Protein AF-A0A930W1V9-F1 (afdb_monomer)

Solvent-accessible surface area (backbone atoms only — not comparable to full-atom values): 18576 Å² total; per-residue (Å²): 130,68,70,66,58,57,52,51,55,51,51,53,52,48,51,51,54,53,53,53,58,62,57,54,72,68,92,64,71,44,46,53,48,76,44,98,88,47,30,27,37,44,30,69,57,67,90,90,83,71,82,60,23,50,62,57,57,43,68,69,39,39,76,60,52,59,70,8,39,30,42,39,32,57,20,67,63,42,23,35,36,44,99,50,98,82,45,35,67,42,70,57,62,54,58,36,35,34,40,38,31,73,18,73,42,98,84,84,43,70,24,22,33,40,31,47,40,62,99,73,71,67,82,71,32,31,45,33,40,39,58,61,20,52,34,40,39,29,29,35,30,32,61,26,38,36,36,33,32,56,67,16,39,42,37,35,37,43,28,35,28,52,50,22,39,46,32,37,13,40,37,36,42,26,60,22,40,34,26,70,44,48,55,45,62,45,82,86,20,46,72,47,43,30,51,26,32,42,27,36,88,83,65,80,47,51,37,73,40,66,54,35,71,48,81,69,41,37,24,79,36,83,41,79,48,76,51,73,46,65,59,77,83,66,104,61,65,70,75,44,66,49,71,44,71,62,60,60,53,47,45,72,48,78,64,46,68,38,78,88,81,35,30,36,38,28,36,42,34,41,39,30,76,63,61,44,75,60,38,61,26,40,37,38,41,34,36,83,94,72,46,69,48,45,44,58,27,34,35,34,24,39,74,48,84,79,81,73,77,78,80,85,71,86,83,75,91,68,76,91,57,93,85,72,71,67,89,81,66,77,78,84,78,86,86,73,83,89,127

Sequence (339 aa):
MHKKCVQRGLHARLAVAVAVVFCCLFFSPFATKALADGSFEISDWLSGYGSSSLQSIYKNNKPAMDAASTWKFTTSRVTVGGSSSTTTDFVFPTTVTNVTSTYSSSYLGNGTRVQPYSSYVAKGTRVVFPAGFNGTVSNMIFEGEVSVEAGANVTFDNVTFYKGLDNKGTSTVKNSTVVQQDLTTTDDGVLNIENTRFQNSDNSAGITLPSNKISPAKVGAAYNESVTIPWAAASKGYDTFTMANLPDGLTLSPMENDVAARKSTATISGTPTTAQKNRVVRATIKNGTSYDFTIPMMMDVEKGTVAVPTATNYDYDGQEHNGYDISAHLNVAINGTIA

Secondary structure (DSSP, 8-state):
--HHHHHHHHHHHHHHHHHHHHHTTSS-SEEEEE-TTS-EEEEESSSSS---BHHHHHHHHHHHHHH-SEEEE-SSEEEES-SSTT---EEPPTT--EEEE----TTT-SSEEEEESSSS--TT-EEEE-TT-EEEEESEEE-SEEEE-TT-EEEEES-EESS-EEESSEEEEES-EEESS-EEE-TT-EEEEEEEEEE-TTSSSEEEEEE-BPPPEETTS-EEEEEEEE--S-SS--SEEEEESPPTTEEEPPPEEETTTTEEEEEEEE---S-EEEEEEEEEEEETTTEEEEEEEEEEEEPP-----------------TT--GGG-----------

Structure (mmCIF, N/CA/C/O backbone):
data_AF-A0A930W1V9-F1
#
_entry.id   AF-A0A930W1V9-F1
#
loop_
_atom_site.group_PDB
_atom_site.id
_atom_site.type_symbol
_atom_site.label_atom_id
_atom_site.label_alt_id
_atom_site.label_comp_id
_atom_site.label_asym_id
_atom_site.label_entity_id
_atom_site.label_seq_id
_atom_site.pdbx_PDB_ins_code
_atom_site.Cartn_x
_atom_site.Cartn_y
_atom_site.Cartn_z
_atom_site.occupancy
_atom_site.B_iso_or_equiv
_atom_site.auth_seq_id
_atom_site.auth_comp_id
_atom_site.auth_asym_id
_atom_site.auth_atom_id
_atom_site.pdbx_PDB_model_num
ATOM 1 N N . MET A 1 1 ? 36.848 -31.495 -23.655 1.00 44.53 1 MET A N 1
ATOM 2 C CA . MET A 1 1 ? 35.455 -31.004 -23.819 1.00 44.53 1 MET A CA 1
ATOM 3 C C . MET A 1 1 ? 35.138 -29.667 -23.119 1.00 44.53 1 MET A C 1
ATOM 5 O O . MET A 1 1 ? 34.036 -29.175 -23.301 1.00 44.53 1 MET A O 1
ATOM 9 N N . HIS A 1 2 ? 36.065 -29.003 -22.409 1.00 43.06 2 HIS A N 1
ATOM 10 C CA . HIS A 1 2 ? 35.763 -27.758 -21.667 1.00 43.06 2 HIS A CA 1
ATOM 11 C C . HIS A 1 2 ? 35.790 -26.444 -22.482 1.00 43.06 2 HIS A C 1
ATOM 13 O O . HIS A 1 2 ? 35.031 -25.528 -22.184 1.00 43.06 2 HIS A O 1
ATOM 19 N N . LYS A 1 3 ? 36.591 -26.338 -23.555 1.00 37.16 3 LYS A N 1
ATOM 20 C CA . LYS A 1 3 ? 36.724 -25.076 -24.321 1.00 37.16 3 LYS A CA 1
ATOM 21 C C . LYS A 1 3 ? 35.469 -24.683 -25.125 1.00 37.16 3 LYS A C 1
ATOM 23 O O . LYS A 1 3 ? 35.177 -23.500 -25.252 1.00 37.16 3 LYS A O 1
ATOM 28 N N . LYS A 1 4 ? 34.676 -25.653 -25.605 1.00 37.44 4 LYS A N 1
ATOM 29 C CA . LYS A 1 4 ? 33.449 -25.389 -26.391 1.00 37.44 4 LYS A CA 1
ATOM 30 C C . LYS A 1 4 ? 32.283 -24.836 -25.555 1.00 37.44 4 LYS A C 1
ATOM 32 O O . LYS A 1 4 ? 31.446 -24.124 -26.103 1.00 37.44 4 LYS A O 1
ATOM 37 N N . CYS A 1 5 ? 32.224 -25.141 -24.255 1.00 41.16 5 CYS A N 1
ATOM 38 C CA . CYS A 1 5 ? 31.137 -24.682 -23.380 1.00 41.16 5 CYS A CA 1
ATOM 39 C C . CYS A 1 5 ? 31.315 -23.201 -22.992 1.00 41.16 5 CYS A C 1
ATOM 41 O O . CYS A 1 5 ? 30.380 -22.411 -23.091 1.00 41.16 5 CYS A O 1
ATOM 43 N N . VAL A 1 6 ? 32.553 -22.799 -22.680 1.00 42.66 6 VAL A N 1
ATOM 44 C CA . VAL A 1 6 ? 32.907 -21.409 -22.333 1.00 42.66 6 VAL A CA 1
ATOM 45 C C . VAL A 1 6 ? 32.720 -20.465 -23.526 1.00 42.66 6 VAL A C 1
ATOM 47 O O . VAL A 1 6 ? 32.185 -19.368 -23.383 1.00 42.66 6 VAL A O 1
ATOM 50 N N . GLN A 1 7 ? 33.085 -20.916 -24.728 1.00 35.62 7 GLN A N 1
ATOM 51 C CA . GLN A 1 7 ? 32.975 -20.111 -25.944 1.00 35.62 7 GLN A CA 1
ATOM 52 C C . GLN A 1 7 ? 31.509 -19.866 -26.351 1.00 35.62 7 GLN A C 1
ATOM 54 O O . GLN A 1 7 ? 31.165 -18.766 -26.774 1.00 35.62 7 GLN A O 1
ATOM 59 N N . ARG A 1 8 ? 30.609 -20.841 -26.138 1.00 39.97 8 ARG A N 1
ATOM 60 C CA . ARG A 1 8 ? 29.158 -20.662 -26.350 1.00 39.97 8 ARG A CA 1
ATOM 61 C C . ARG A 1 8 ? 28.534 -19.662 -25.373 1.00 39.97 8 ARG A C 1
ATOM 63 O O . ARG A 1 8 ? 27.711 -18.860 -25.799 1.00 39.97 8 ARG A O 1
ATOM 70 N N . GLY A 1 9 ? 28.949 -19.668 -24.104 1.00 42.59 9 GLY A N 1
ATOM 71 C CA . GLY A 1 9 ? 28.484 -18.690 -23.113 1.00 42.59 9 GLY A CA 1
ATOM 72 C C . GLY A 1 9 ? 28.920 -17.258 -23.437 1.00 42.59 9 GLY A C 1
ATOM 73 O O . GLY A 1 9 ? 28.134 -16.324 -23.291 1.00 42.59 9 GLY A O 1
ATOM 74 N N . LEU A 1 10 ? 30.144 -17.087 -23.947 1.00 39.75 10 LEU A N 1
ATOM 75 C CA . LEU A 1 10 ? 30.663 -15.783 -24.365 1.00 39.75 10 LEU A CA 1
ATOM 76 C C . LEU A 1 10 ? 29.964 -15.267 -25.632 1.00 39.75 10 LEU A C 1
ATOM 78 O O . LEU A 1 10 ? 29.583 -14.102 -25.680 1.00 39.75 10 LEU A O 1
ATOM 82 N N . HIS A 1 11 ? 29.720 -16.132 -26.622 1.00 40.12 11 HIS A N 1
ATOM 83 C CA . HIS A 1 11 ? 28.972 -15.760 -27.827 1.00 40.12 11 HIS A CA 1
ATOM 84 C C . HIS A 1 11 ? 27.500 -15.450 -27.540 1.00 40.12 11 HIS A C 1
ATOM 86 O O . HIS A 1 11 ? 26.964 -14.520 -28.132 1.00 40.12 11 HIS A O 1
ATOM 92 N N . ALA A 1 12 ? 26.861 -16.162 -26.606 1.00 43.50 12 ALA A N 1
ATOM 93 C CA . ALA A 1 12 ? 25.500 -15.849 -26.175 1.00 43.50 12 ALA A CA 1
ATOM 94 C C . ALA A 1 12 ? 25.430 -14.481 -25.475 1.00 43.50 12 ALA A C 1
ATOM 96 O O . ALA A 1 12 ? 24.567 -13.672 -25.798 1.00 43.50 12 ALA A O 1
ATOM 97 N N . ARG A 1 13 ? 26.380 -14.177 -24.580 1.00 40.47 13 ARG A N 1
ATOM 98 C CA . ARG A 1 13 ? 26.464 -12.867 -23.907 1.00 40.47 13 ARG A CA 1
ATOM 99 C C . ARG A 1 13 ? 26.783 -11.723 -24.873 1.00 40.47 13 ARG A C 1
ATOM 101 O O . ARG A 1 13 ? 26.210 -10.648 -24.741 1.00 40.47 13 ARG A O 1
ATOM 108 N N . LEU A 1 14 ? 27.645 -11.959 -25.863 1.00 39.06 14 LEU A N 1
ATOM 109 C CA . LEU A 1 14 ? 27.980 -10.970 -26.889 1.00 39.06 14 LEU A CA 1
ATOM 110 C C . LEU A 1 14 ? 26.812 -10.737 -27.860 1.00 39.06 14 LEU A C 1
ATOM 112 O O . LEU A 1 14 ? 26.543 -9.599 -28.222 1.00 39.06 14 LEU A O 1
ATOM 116 N N . ALA A 1 15 ? 26.079 -11.788 -28.237 1.00 42.62 15 ALA A N 1
ATOM 117 C CA . ALA A 1 15 ? 24.883 -11.669 -29.069 1.00 42.62 15 ALA A CA 1
ATOM 118 C C . ALA A 1 15 ? 23.762 -10.901 -28.351 1.00 42.62 15 ALA A C 1
ATOM 120 O O . ALA A 1 15 ? 23.116 -10.059 -28.968 1.00 42.62 15 ALA A O 1
ATOM 121 N N . VAL A 1 16 ? 23.584 -11.126 -27.042 1.00 46.88 16 VAL A N 1
ATOM 122 C CA . VAL A 1 16 ? 22.672 -10.330 -26.204 1.00 46.88 16 VAL A CA 1
ATOM 123 C C . VAL A 1 16 ? 23.129 -8.870 -26.150 1.00 46.88 16 VAL A C 1
ATOM 125 O O . VAL A 1 16 ? 22.325 -7.982 -26.406 1.00 46.88 16 VAL A O 1
ATOM 128 N N . ALA A 1 17 ? 24.416 -8.603 -25.914 1.00 42.38 17 ALA A N 1
ATOM 129 C CA . ALA A 1 17 ? 24.942 -7.237 -25.872 1.00 42.38 17 ALA A CA 1
ATOM 130 C C . ALA A 1 17 ? 24.780 -6.488 -27.211 1.00 42.38 17 ALA A C 1
ATOM 132 O O . ALA A 1 17 ? 24.405 -5.319 -27.220 1.00 42.38 17 ALA A O 1
ATOM 133 N N . VAL A 1 18 ? 25.003 -7.155 -28.347 1.00 40.62 18 VAL A N 1
ATOM 134 C CA . VAL A 1 18 ? 24.875 -6.547 -29.684 1.00 40.62 18 VAL A CA 1
ATOM 135 C C . VAL A 1 18 ? 23.409 -6.344 -30.085 1.00 40.62 18 VAL A C 1
ATOM 137 O O . VAL A 1 18 ? 23.080 -5.309 -30.663 1.00 40.62 18 VAL A O 1
ATOM 140 N N . ALA A 1 19 ? 22.510 -7.271 -29.736 1.00 41.47 19 ALA A N 1
ATOM 141 C CA . ALA A 1 19 ? 21.073 -7.109 -29.969 1.00 41.47 19 ALA A CA 1
ATOM 142 C C . ALA A 1 19 ? 20.474 -5.969 -29.124 1.00 41.47 19 ALA A C 1
ATOM 144 O O . ALA A 1 19 ? 19.642 -5.210 -29.617 1.00 41.47 19 ALA A O 1
ATOM 145 N N . VAL A 1 20 ? 20.947 -5.800 -27.882 1.00 46.03 20 VAL A N 1
ATOM 146 C CA . VAL A 1 20 ? 20.559 -4.685 -27.004 1.00 46.03 20 VAL A CA 1
ATOM 147 C C . VAL A 1 20 ? 20.998 -3.343 -27.594 1.00 46.03 20 VAL A C 1
ATOM 149 O O . VAL A 1 20 ? 20.194 -2.422 -27.649 1.00 46.03 20 VAL A O 1
ATOM 152 N N . VAL A 1 21 ? 22.228 -3.232 -28.109 1.00 40.94 21 VAL A N 1
ATOM 153 C CA . VAL A 1 21 ? 22.732 -1.973 -28.695 1.00 40.94 21 VAL A CA 1
ATOM 154 C C . VAL A 1 21 ? 21.956 -1.564 -29.955 1.00 40.94 21 VAL A C 1
ATOM 156 O O . VAL A 1 21 ? 21.679 -0.380 -30.138 1.00 40.94 21 VAL A O 1
ATOM 159 N N . PHE A 1 22 ? 21.563 -2.514 -30.809 1.00 36.81 22 PHE A N 1
ATOM 160 C CA . PHE A 1 22 ? 20.843 -2.200 -32.051 1.00 36.81 22 PHE A CA 1
ATOM 161 C C . PHE A 1 22 ? 19.363 -1.833 -31.840 1.00 36.81 22 PHE A C 1
ATOM 163 O O . PHE A 1 22 ? 18.835 -1.017 -32.594 1.00 36.81 22 PHE A O 1
ATOM 170 N N . CYS A 1 23 ? 18.698 -2.367 -30.808 1.00 42.34 23 CYS A N 1
ATOM 171 C CA . CYS A 1 23 ? 17.313 -1.999 -30.481 1.00 42.34 23 CYS A CA 1
ATOM 172 C C . CYS A 1 23 ? 17.178 -0.585 -29.886 1.00 42.34 23 CYS A C 1
ATOM 174 O O . CYS A 1 23 ? 16.117 0.021 -30.008 1.00 42.34 23 CYS A O 1
ATOM 176 N N . CYS A 1 24 ? 18.238 -0.028 -29.292 1.00 43.59 24 CYS A N 1
ATOM 177 C CA . CYS A 1 24 ? 18.194 1.290 -28.651 1.00 43.59 24 CYS A CA 1
ATOM 178 C C . CYS A 1 24 ? 18.341 2.484 -29.618 1.00 43.59 24 CYS A C 1
ATOM 180 O O . CYS A 1 24 ? 18.194 3.623 -29.185 1.00 43.59 24 CYS A O 1
ATOM 182 N N . LEU A 1 25 ? 18.637 2.261 -30.908 1.00 41.47 25 LEU A N 1
ATOM 183 C CA . LEU A 1 25 ? 19.035 3.333 -31.839 1.00 41.47 25 LEU A CA 1
ATOM 184 C C . LEU A 1 25 ? 17.927 3.871 -32.761 1.00 41.47 25 LEU A C 1
ATOM 186 O O . LEU A 1 25 ? 18.168 4.852 -33.462 1.00 41.47 25 LEU A O 1
ATOM 190 N N . PHE A 1 26 ? 16.719 3.297 -32.771 1.00 38.75 26 PHE A N 1
ATOM 191 C CA . PHE A 1 26 ? 15.681 3.710 -33.723 1.00 38.75 26 PHE A CA 1
ATOM 192 C C . PHE A 1 26 ? 14.322 3.998 -33.055 1.00 38.75 26 PHE A C 1
ATOM 194 O O . PHE A 1 26 ? 13.604 3.097 -32.637 1.00 38.75 26 PHE A O 1
ATOM 201 N N . PHE A 1 27 ? 13.970 5.291 -33.030 1.00 39.44 27 PHE A N 1
ATOM 202 C CA . PHE A 1 27 ? 12.626 5.865 -32.833 1.00 39.44 27 PHE A CA 1
ATOM 203 C C . PHE A 1 27 ? 11.928 5.662 -31.475 1.00 39.44 27 PHE A C 1
ATOM 205 O O . PHE A 1 27 ? 10.775 5.235 -31.412 1.00 39.44 27 PHE A O 1
ATOM 212 N N . SER A 1 28 ? 12.549 6.103 -30.379 1.00 41.56 28 SER A N 1
ATOM 213 C CA . SER A 1 28 ? 11.785 6.482 -29.181 1.00 41.56 28 SER A CA 1
ATOM 214 C C . SER A 1 28 ? 12.405 7.709 -28.501 1.00 41.56 28 SER A C 1
ATOM 216 O O . SER A 1 28 ? 13.625 7.844 -28.532 1.00 41.56 28 SER A O 1
ATOM 218 N N . PRO A 1 29 ? 11.619 8.613 -27.885 1.00 47.88 29 PRO A N 1
ATOM 219 C CA . PRO A 1 29 ? 12.132 9.756 -27.125 1.00 47.88 29 PRO A CA 1
ATOM 220 C C . PRO A 1 29 ? 12.723 9.342 -25.761 1.00 47.88 29 PRO A C 1
ATOM 222 O O . PRO A 1 29 ? 12.745 10.141 -24.831 1.00 47.88 29 PRO A O 1
ATOM 225 N N . PHE A 1 30 ? 13.205 8.104 -25.626 1.00 50.75 30 PHE A N 1
ATOM 226 C CA . PHE A 1 30 ? 13.887 7.593 -24.442 1.00 50.75 30 PHE A CA 1
ATOM 227 C C . PHE A 1 30 ? 15.234 7.003 -24.848 1.00 50.75 30 PHE A C 1
ATOM 229 O O . PHE A 1 30 ? 15.324 6.249 -25.818 1.00 50.75 30 PHE A O 1
ATOM 236 N N . ALA A 1 31 ? 16.270 7.315 -24.068 1.00 60.62 31 ALA A N 1
ATOM 237 C CA . ALA A 1 31 ? 17.460 6.482 -24.039 1.00 60.62 31 ALA A CA 1
ATOM 238 C C . ALA A 1 31 ? 17.152 5.324 -23.094 1.00 60.62 31 ALA A C 1
ATOM 240 O O . ALA A 1 31 ? 16.925 5.503 -21.898 1.00 60.62 31 ALA A O 1
ATOM 241 N N . THR A 1 32 ? 17.130 4.121 -23.641 1.00 62.38 32 THR A N 1
ATOM 242 C CA . THR A 1 32 ? 17.136 2.910 -22.836 1.00 62.38 32 THR A CA 1
ATOM 243 C C . THR A 1 32 ? 18.492 2.256 -22.959 1.00 62.38 32 THR A C 1
ATOM 245 O O . THR A 1 32 ? 19.051 2.207 -24.053 1.00 62.38 32 THR A O 1
ATOM 248 N N . LYS A 1 33 ? 19.035 1.742 -21.861 1.00 75.88 33 LYS A N 1
ATOM 249 C CA . LYS A 1 33 ? 20.275 0.962 -21.907 1.00 75.88 33 LYS A CA 1
ATOM 250 C C . LYS A 1 33 ? 20.248 -0.122 -20.846 1.00 75.88 33 LYS A C 1
ATOM 252 O O . LYS A 1 33 ? 19.864 0.125 -19.704 1.00 75.88 33 LYS A O 1
ATOM 257 N N . ALA A 1 34 ? 20.686 -1.318 -21.223 1.00 72.75 34 ALA A N 1
ATOM 258 C CA . ALA A 1 34 ? 21.055 -2.322 -20.239 1.00 72.75 34 ALA A CA 1
ATOM 259 C C . ALA A 1 34 ? 22.377 -1.895 -19.591 1.00 72.75 34 ALA A C 1
ATOM 261 O O . ALA A 1 34 ? 23.342 -1.558 -20.282 1.00 72.75 34 ALA A O 1
ATOM 262 N N . LEU A 1 35 ? 22.407 -1.879 -18.267 1.00 71.69 35 LEU A N 1
ATOM 263 C CA . LEU A 1 35 ? 23.586 -1.565 -17.482 1.00 71.69 35 LEU A CA 1
ATOM 264 C C . LEU A 1 35 ? 24.423 -2.829 -17.257 1.00 71.69 35 LEU A C 1
ATOM 266 O O . LEU A 1 35 ? 23.935 -3.958 -17.319 1.00 71.69 35 LEU A O 1
ATOM 270 N N . ALA A 1 36 ? 25.716 -2.636 -16.996 1.00 67.31 36 ALA A N 1
ATOM 271 C CA . ALA A 1 36 ? 26.654 -3.738 -16.769 1.00 67.31 36 ALA A CA 1
ATOM 272 C C . ALA A 1 36 ? 26.317 -4.570 -15.516 1.00 67.31 36 ALA A C 1
ATOM 274 O O . ALA A 1 36 ? 26.750 -5.715 -15.407 1.00 67.31 36 ALA A O 1
ATOM 275 N N . ASP A 1 37 ? 25.532 -4.004 -14.595 1.00 73.44 37 ASP A N 1
ATOM 276 C CA . ASP A 1 37 ? 25.002 -4.677 -13.407 1.00 73.44 37 ASP A CA 1
ATOM 277 C C . ASP A 1 37 ? 23.745 -5.524 -13.692 1.00 73.44 37 ASP A C 1
ATOM 279 O O . ASP A 1 37 ? 23.194 -6.134 -12.778 1.00 73.44 37 ASP A O 1
ATOM 283 N N . GLY A 1 38 ? 23.299 -5.592 -14.952 1.00 75.25 38 GLY A N 1
ATOM 284 C CA . GLY A 1 38 ? 22.118 -6.345 -15.369 1.00 75.25 38 GLY A CA 1
ATOM 285 C C . GLY A 1 38 ? 20.793 -5.610 -15.159 1.00 75.25 38 GLY A C 1
ATOM 286 O O . GLY A 1 38 ? 19.740 -6.196 -15.409 1.00 75.25 38 GLY A O 1
ATOM 287 N N . SER A 1 39 ? 20.814 -4.347 -14.723 1.00 86.06 39 SER A N 1
ATOM 288 C CA . SER A 1 39 ? 19.615 -3.511 -14.666 1.00 86.06 39 SER A CA 1
ATOM 289 C C . SER A 1 39 ? 19.281 -2.889 -16.026 1.00 86.06 39 SER A C 1
ATOM 291 O O . SER A 1 39 ? 20.126 -2.773 -16.915 1.00 86.06 39 SER A O 1
ATOM 293 N N . PHE A 1 40 ? 18.024 -2.492 -16.202 1.00 88.75 40 PHE A N 1
ATOM 294 C CA . PHE A 1 40 ? 17.558 -1.771 -17.379 1.00 88.75 40 PHE A CA 1
ATOM 295 C C . PHE A 1 40 ? 17.239 -0.326 -16.997 1.00 88.75 40 PHE A C 1
ATOM 297 O O . PHE A 1 40 ? 16.354 -0.076 -16.176 1.00 88.75 40 PHE A O 1
ATOM 304 N N . GLU A 1 41 ? 17.967 0.627 -17.575 1.00 91.31 41 GLU A N 1
ATOM 305 C CA . GLU A 1 41 ? 17.753 2.051 -17.333 1.00 91.31 41 GLU A CA 1
ATOM 306 C C . GLU A 1 41 ? 16.765 2.636 -18.347 1.00 91.31 41 GLU A C 1
ATOM 308 O O . GLU A 1 41 ? 16.898 2.424 -19.555 1.00 91.31 41 GLU A O 1
ATOM 313 N N . ILE A 1 42 ? 15.799 3.403 -17.841 1.00 88.69 42 ILE A N 1
ATOM 314 C CA . ILE A 1 42 ? 14.833 4.189 -18.608 1.00 88.69 42 ILE A CA 1
ATOM 315 C C . ILE A 1 42 ? 15.123 5.667 -18.327 1.00 88.69 42 ILE A C 1
ATOM 317 O O . ILE A 1 42 ? 14.803 6.172 -17.243 1.00 88.69 42 ILE A O 1
ATOM 321 N N . SER A 1 43 ? 15.725 6.358 -19.298 1.00 84.81 43 SER A N 1
ATOM 322 C CA . SER A 1 43 ? 16.091 7.772 -19.194 1.00 84.81 43 SER A CA 1
ATOM 323 C C . SER A 1 43 ? 15.411 8.617 -20.272 1.00 84.81 43 SER A C 1
ATOM 325 O O . SER A 1 43 ? 15.137 8.145 -21.376 1.00 84.81 43 SER A O 1
ATOM 327 N N . ASP A 1 44 ? 15.162 9.887 -19.965 1.00 68.25 44 ASP A N 1
ATOM 328 C CA . ASP A 1 44 ? 14.619 10.857 -20.925 1.00 68.25 44 ASP A CA 1
ATOM 329 C C . ASP A 1 44 ? 15.622 11.079 -22.077 1.00 68.25 44 ASP A C 1
ATOM 331 O O . ASP A 1 44 ? 16.826 11.165 -21.816 1.00 68.25 44 ASP A O 1
ATOM 335 N N . TRP A 1 45 ? 15.175 11.126 -23.341 1.00 50.25 45 TRP A N 1
ATOM 336 C CA . TRP A 1 45 ? 16.081 11.423 -24.465 1.00 50.25 45 TRP A CA 1
ATOM 337 C C . TRP A 1 45 ? 16.210 12.916 -24.743 1.00 50.25 45 TRP A C 1
ATOM 339 O O . TRP A 1 45 ? 17.267 13.313 -25.206 1.00 50.25 45 TRP A O 1
ATOM 349 N N . LEU A 1 46 ? 15.210 13.759 -24.479 1.00 44.06 46 LEU A N 1
ATOM 350 C CA . LEU A 1 46 ? 15.315 15.211 -24.681 1.00 44.06 46 LEU A CA 1
ATOM 351 C C . LEU A 1 46 ? 14.058 15.897 -24.140 1.00 44.06 46 LEU A C 1
ATOM 353 O O . LEU A 1 46 ? 12.959 15.716 -24.659 1.00 44.06 46 LEU A O 1
ATOM 357 N N . SER A 1 47 ? 14.274 16.719 -23.116 1.00 40.06 47 SER A N 1
ATOM 358 C CA . SER A 1 47 ? 13.437 17.821 -22.639 1.00 40.06 47 SER A CA 1
ATOM 359 C C . SER A 1 47 ? 12.092 18.038 -23.357 1.00 40.06 47 SER A C 1
ATOM 361 O O . SER A 1 47 ? 12.013 18.679 -24.406 1.00 40.06 47 SER A O 1
ATOM 363 N N . GLY A 1 48 ? 11.006 17.659 -22.687 1.00 43.28 48 GLY A N 1
ATOM 364 C CA . GLY A 1 48 ? 9.921 18.618 -22.463 1.00 43.28 48 GLY A CA 1
ATOM 365 C C . GLY A 1 48 ? 8.563 18.355 -23.106 1.00 43.28 48 GLY A C 1
ATOM 366 O O . GLY A 1 48 ? 7.595 18.889 -22.577 1.00 43.28 48 GLY A O 1
ATOM 367 N N . TYR A 1 49 ? 8.423 17.558 -24.174 1.00 41.16 49 TYR A N 1
ATOM 368 C CA . TYR A 1 49 ? 7.125 17.518 -24.890 1.00 41.16 49 TYR A CA 1
ATOM 369 C C . TYR A 1 49 ? 6.659 16.165 -25.458 1.00 41.16 49 TYR A C 1
ATOM 371 O O . TYR A 1 49 ? 5.593 16.106 -26.067 1.00 41.16 49 TYR A O 1
ATOM 379 N N . GLY A 1 50 ? 7.369 15.056 -25.219 1.00 49.69 50 GLY A N 1
ATOM 380 C CA . GLY A 1 50 ? 6.959 13.730 -25.706 1.00 49.69 50 GLY A CA 1
ATOM 381 C C . GLY A 1 50 ? 6.846 12.689 -24.598 1.00 49.69 50 GLY A C 1
ATOM 382 O O . GLY A 1 50 ? 7.832 12.044 -24.263 1.00 49.69 50 GLY A O 1
ATOM 383 N N . SER A 1 51 ? 5.654 12.454 -24.047 1.00 55.84 51 SER A N 1
ATOM 384 C CA . SER A 1 51 ? 5.452 11.307 -23.155 1.00 55.84 51 SER A CA 1
ATOM 385 C C . SER A 1 51 ? 5.319 10.017 -23.974 1.00 55.84 51 SER A C 1
ATOM 387 O O . SER A 1 51 ? 4.285 9.817 -24.616 1.00 55.84 51 SER A O 1
ATOM 389 N N . SER A 1 52 ? 6.324 9.136 -23.956 1.00 63.09 52 SER A N 1
ATOM 390 C CA . SER A 1 52 ? 6.111 7.749 -24.405 1.00 63.09 52 SER A CA 1
ATOM 391 C C . SER A 1 52 ? 5.542 6.918 -23.280 1.00 63.09 52 SER A C 1
ATOM 393 O O . SER A 1 52 ? 5.969 7.025 -22.128 1.00 63.09 52 SER A O 1
ATOM 395 N N . SER A 1 53 ? 4.590 6.071 -23.647 1.00 79.75 53 SER A N 1
ATOM 396 C CA . SER A 1 53 ? 4.003 5.136 -22.713 1.00 79.75 53 SER A CA 1
ATOM 397 C C . SER A 1 53 ? 5.001 4.044 -22.342 1.00 79.75 53 SER A C 1
ATOM 399 O O . SER A 1 53 ? 5.759 3.556 -23.187 1.00 79.75 53 SER A O 1
ATOM 401 N N . LEU A 1 54 ? 4.969 3.618 -21.083 1.00 85.81 54 LEU A N 1
ATOM 402 C CA . LEU A 1 54 ? 5.733 2.491 -20.569 1.00 85.81 54 LEU A CA 1
ATOM 403 C C . LEU A 1 54 ? 5.428 1.220 -21.370 1.00 85.81 54 LEU A C 1
ATOM 405 O O . LEU A 1 54 ? 6.330 0.429 -21.620 1.00 85.81 54 LEU A O 1
ATOM 409 N N . GLN A 1 55 ? 4.196 1.075 -21.873 1.00 85.06 55 GLN A N 1
ATOM 410 C CA . GLN A 1 55 ? 3.820 0.031 -22.827 1.00 85.06 55 GLN A CA 1
ATOM 411 C C . GLN A 1 55 ? 4.692 0.049 -24.090 1.00 85.06 55 GLN A C 1
ATOM 413 O O . GLN A 1 55 ? 5.160 -1.002 -24.521 1.00 85.06 55 GLN A O 1
ATOM 418 N N . SER A 1 56 ? 4.908 1.221 -24.693 1.00 80.88 56 SER A N 1
ATOM 419 C CA . SER A 1 56 ? 5.724 1.360 -25.905 1.00 80.88 56 SER A CA 1
ATOM 420 C C . SER A 1 56 ? 7.197 1.063 -25.620 1.00 80.88 56 SER A C 1
ATOM 422 O O . SER A 1 56 ? 7.819 0.271 -26.330 1.00 80.88 56 SER A O 1
ATOM 424 N N . ILE A 1 57 ? 7.730 1.624 -24.527 1.00 84.62 57 ILE A N 1
ATOM 425 C CA . ILE A 1 57 ? 9.109 1.381 -24.076 1.00 84.62 57 ILE A CA 1
ATOM 426 C C . ILE A 1 57 ? 9.331 -0.118 -23.856 1.00 84.62 57 ILE A C 1
ATOM 428 O O . ILE A 1 57 ? 10.286 -0.685 -24.389 1.00 84.62 57 ILE A O 1
ATOM 432 N N . TYR A 1 58 ? 8.411 -0.763 -23.135 1.00 87.12 58 TYR A N 1
ATOM 433 C CA . TYR A 1 58 ? 8.456 -2.191 -22.861 1.00 87.12 58 TYR A CA 1
ATOM 434 C C . TYR A 1 58 ? 8.339 -3.026 -24.131 1.00 87.12 58 TYR A C 1
ATOM 436 O O . TYR A 1 58 ? 9.162 -3.905 -24.347 1.00 87.12 58 TYR A O 1
ATOM 444 N N . LYS A 1 59 ? 7.387 -2.732 -25.022 1.00 85.00 59 LYS A N 1
ATOM 445 C CA . LYS A 1 59 ? 7.224 -3.461 -26.288 1.00 85.00 59 LYS A CA 1
ATOM 446 C C . LYS A 1 59 ? 8.495 -3.423 -27.143 1.00 85.00 59 LYS A C 1
ATOM 448 O O . LYS A 1 59 ? 8.883 -4.456 -27.683 1.00 85.00 59 LYS A O 1
ATOM 453 N N . ASN A 1 60 ? 9.143 -2.264 -27.244 1.00 83.69 60 ASN A N 1
ATOM 454 C CA . ASN A 1 60 ? 10.329 -2.082 -28.085 1.00 83.69 60 ASN A CA 1
ATOM 455 C C . ASN A 1 60 ? 11.599 -2.697 -27.477 1.00 83.69 60 ASN A C 1
ATOM 457 O O . ASN A 1 60 ? 12.517 -3.047 -28.212 1.00 83.69 60 ASN A O 1
ATOM 461 N N . ASN A 1 61 ? 11.640 -2.869 -26.153 1.00 83.56 61 ASN A N 1
ATOM 462 C CA . ASN A 1 61 ? 12.812 -3.364 -25.430 1.00 83.56 61 ASN A CA 1
ATOM 463 C C . ASN A 1 61 ? 12.554 -4.670 -24.665 1.00 83.56 61 ASN A C 1
ATOM 465 O O . ASN A 1 61 ? 13.357 -5.055 -23.813 1.00 83.56 61 ASN A O 1
ATOM 469 N N . LYS A 1 62 ? 11.452 -5.367 -24.966 1.00 87.44 62 LYS A N 1
ATOM 470 C CA . LYS A 1 62 ? 10.941 -6.498 -24.180 1.00 87.44 62 LYS A CA 1
ATOM 471 C C . LYS A 1 62 ? 12.010 -7.538 -23.826 1.00 87.44 62 LYS A C 1
ATOM 473 O O . LYS A 1 62 ? 12.114 -7.851 -22.646 1.00 87.44 62 LYS A O 1
ATOM 478 N N . PRO A 1 63 ? 12.858 -8.024 -24.757 1.00 87.50 63 PRO A N 1
ATOM 479 C CA . PRO A 1 63 ? 13.876 -9.017 -24.412 1.00 87.50 63 PRO A CA 1
ATOM 480 C C . PRO A 1 63 ? 14.883 -8.527 -23.362 1.00 87.50 63 PRO A C 1
ATOM 482 O O . PRO A 1 63 ? 15.268 -9.286 -22.479 1.00 87.50 63 PRO A O 1
ATOM 485 N N . ALA A 1 64 ? 15.302 -7.263 -23.446 1.00 86.50 64 ALA A N 1
ATOM 486 C CA . ALA A 1 64 ? 16.262 -6.675 -22.516 1.00 86.50 64 ALA A CA 1
ATOM 487 C C . ALA A 1 64 ? 15.617 -6.374 -21.157 1.00 86.50 64 ALA A C 1
ATOM 489 O O . ALA A 1 64 ? 16.212 -6.634 -20.116 1.00 86.50 64 ALA A O 1
ATOM 490 N N . MET A 1 65 ? 14.385 -5.864 -21.176 1.00 90.81 65 MET A N 1
ATOM 491 C CA . MET A 1 65 ? 13.622 -5.543 -19.971 1.00 90.81 65 MET A CA 1
ATOM 492 C C . MET A 1 65 ? 13.189 -6.795 -19.205 1.00 90.81 65 MET A C 1
ATOM 494 O O . MET A 1 65 ? 13.250 -6.791 -17.982 1.00 90.81 65 MET A O 1
ATOM 498 N N . ASP A 1 66 ? 12.815 -7.871 -19.900 1.00 89.44 66 ASP A N 1
ATOM 499 C CA . ASP A 1 66 ? 12.483 -9.159 -19.278 1.00 89.44 66 ASP A CA 1
ATOM 500 C C . ASP A 1 66 ? 13.713 -9.861 -18.694 1.00 89.44 66 ASP A C 1
ATOM 502 O O . ASP A 1 66 ? 13.590 -10.581 -17.703 1.00 89.44 66 ASP A O 1
ATOM 506 N N . ALA A 1 67 ? 14.887 -9.669 -19.306 1.00 88.69 67 ALA A N 1
ATOM 507 C CA . ALA A 1 67 ? 16.150 -10.227 -18.827 1.00 88.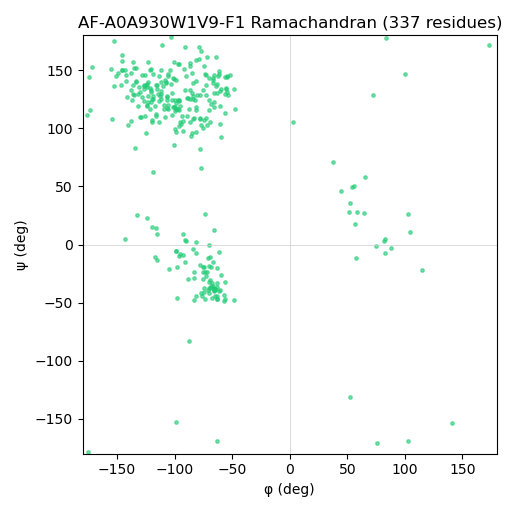69 67 ALA A CA 1
ATOM 508 C C . ALA A 1 67 ? 16.714 -9.481 -17.605 1.00 88.69 67 ALA A C 1
ATOM 510 O O . ALA A 1 67 ? 17.555 -10.031 -16.892 1.00 88.69 67 ALA A O 1
ATOM 511 N N . ALA A 1 68 ? 16.271 -8.245 -17.369 1.00 90.50 68 ALA A N 1
ATOM 512 C CA . ALA A 1 68 ? 16.689 -7.433 -16.240 1.00 90.50 68 ALA A CA 1
ATOM 513 C C . ALA A 1 68 ? 15.782 -7.670 -15.026 1.00 90.50 68 ALA A C 1
ATOM 515 O O . ALA A 1 68 ? 14.571 -7.472 -15.090 1.00 90.50 68 ALA A O 1
ATOM 516 N N . SER A 1 69 ? 16.376 -8.011 -13.882 1.00 93.00 69 SER A N 1
ATOM 517 C CA . SER A 1 69 ? 15.645 -8.103 -12.609 1.00 93.00 69 SER A CA 1
ATOM 518 C C . SER A 1 69 ? 15.367 -6.733 -11.983 1.00 93.00 69 SER A C 1
ATOM 520 O O . SER A 1 69 ? 14.503 -6.611 -11.117 1.00 93.00 69 SER A O 1
ATOM 522 N N . THR A 1 70 ? 16.094 -5.696 -12.412 1.00 95.88 70 THR A N 1
ATOM 523 C CA . THR A 1 70 ? 15.957 -4.327 -11.907 1.00 95.88 70 THR A CA 1
ATOM 524 C C . THR A 1 70 ? 15.651 -3.359 -13.035 1.00 95.88 70 THR A C 1
ATOM 526 O O . THR A 1 70 ? 16.406 -3.283 -14.004 1.00 95.88 70 THR A O 1
ATOM 529 N N . TRP A 1 71 ? 14.593 -2.568 -12.883 1.00 95.44 71 TRP A N 1
ATOM 530 C CA . TRP A 1 71 ? 14.310 -1.419 -13.740 1.00 95.44 71 TRP A CA 1
ATOM 531 C C . TRP A 1 71 ? 14.591 -0.127 -12.984 1.00 95.44 71 TRP A C 1
ATOM 533 O O . TRP A 1 71 ? 14.078 0.091 -11.883 1.00 95.44 71 TRP A O 1
ATOM 543 N N . LYS A 1 72 ? 15.406 0.735 -13.590 1.00 94.50 72 LYS A N 1
ATOM 544 C CA . LYS A 1 72 ? 15.836 2.003 -13.011 1.00 94.50 72 LYS A CA 1
ATOM 545 C C . LYS A 1 72 ? 15.340 3.166 -13.855 1.00 94.50 72 LYS A C 1
ATOM 547 O O . LYS A 1 72 ? 15.716 3.306 -15.014 1.00 94.50 72 LYS A O 1
ATOM 552 N N . PHE A 1 73 ? 14.539 4.031 -13.256 1.00 92.69 73 PHE A N 1
ATOM 553 C CA . PHE A 1 73 ? 14.044 5.242 -13.887 1.00 92.69 73 PHE A CA 1
ATOM 554 C C . PHE A 1 73 ? 14.921 6.433 -13.492 1.00 92.69 73 PHE A C 1
ATOM 556 O O . PHE A 1 73 ? 15.122 6.727 -12.313 1.00 92.69 73 PHE A O 1
ATOM 563 N N . THR A 1 74 ? 15.452 7.132 -14.490 1.00 90.00 74 THR A N 1
ATOM 564 C CA . THR A 1 74 ? 16.219 8.381 -14.316 1.00 90.00 74 THR A CA 1
ATOM 565 C C . THR A 1 74 ? 15.501 9.578 -14.943 1.00 90.00 74 THR A C 1
ATOM 567 O O . THR A 1 74 ? 16.049 10.673 -15.021 1.00 90.00 74 THR A O 1
ATOM 570 N N . THR A 1 75 ? 14.250 9.378 -15.363 1.00 86.38 75 THR A N 1
ATOM 571 C CA . THR A 1 75 ? 13.364 10.383 -15.959 1.00 86.38 75 THR A CA 1
ATOM 572 C C . THR A 1 75 ? 12.400 10.986 -14.934 1.00 86.38 75 THR A C 1
ATOM 574 O O . THR A 1 75 ? 12.029 10.343 -13.952 1.00 86.38 75 THR A O 1
ATOM 577 N N . SER A 1 76 ? 11.933 12.206 -15.194 1.00 87.06 76 SER A N 1
ATOM 578 C CA . SER A 1 76 ? 10.919 12.875 -14.371 1.00 87.06 76 SER A CA 1
ATOM 579 C C . SER A 1 76 ? 9.552 12.199 -14.442 1.00 87.06 76 SER A C 1
ATOM 581 O O . SER A 1 76 ? 8.802 12.195 -13.465 1.00 87.06 76 SER A O 1
ATOM 583 N N . ARG A 1 77 ? 9.214 11.630 -15.603 1.00 86.19 77 ARG A N 1
ATOM 584 C CA . ARG A 1 77 ? 7.874 11.134 -15.903 1.00 86.19 77 ARG A CA 1
ATOM 585 C C . ARG A 1 77 ? 7.920 9.971 -16.884 1.00 86.19 77 ARG A C 1
ATOM 587 O O . ARG A 1 77 ? 8.693 9.969 -17.838 1.00 86.19 77 ARG A O 1
ATOM 594 N N . VAL A 1 78 ? 7.008 9.029 -16.686 1.00 86.31 78 VAL A N 1
ATOM 595 C CA . VAL A 1 78 ? 6.632 8.006 -17.662 1.00 86.31 78 VAL A CA 1
ATOM 596 C C . VAL A 1 78 ? 5.109 7.934 -17.721 1.00 86.31 78 VAL A C 1
ATOM 598 O O . VAL A 1 78 ? 4.443 8.054 -16.689 1.00 86.31 78 VAL A O 1
ATOM 601 N N . THR A 1 79 ? 4.536 7.786 -18.917 1.00 84.75 79 THR A N 1
ATOM 602 C CA . THR A 1 79 ? 3.087 7.597 -19.035 1.00 84.75 79 THR A CA 1
ATOM 603 C C . THR A 1 79 ? 2.711 6.127 -19.043 1.00 84.75 79 THR A C 1
ATOM 605 O O . THR A 1 79 ? 3.474 5.281 -19.494 1.00 84.75 79 THR A O 1
ATOM 608 N N . VAL A 1 80 ? 1.521 5.807 -18.558 1.00 83.25 80 VAL A N 1
ATOM 609 C CA . VAL A 1 80 ? 0.914 4.483 -18.670 1.00 83.25 80 VAL A CA 1
ATOM 610 C C . VAL A 1 80 ? -0.396 4.647 -19.422 1.00 83.25 80 VAL A C 1
ATOM 612 O O . VAL A 1 80 ? -1.183 5.532 -19.105 1.00 83.25 80 VAL A O 1
ATOM 615 N N . GLY A 1 81 ? -0.620 3.817 -20.436 1.00 77.00 81 GLY A N 1
ATOM 616 C CA . GLY A 1 81 ? -1.795 3.890 -21.306 1.00 77.00 81 GLY A CA 1
ATOM 617 C C . GLY A 1 81 ? -1.475 4.518 -22.658 1.00 77.00 81 GLY A C 1
ATOM 618 O O . GLY A 1 81 ? -0.311 4.711 -23.013 1.00 77.00 81 GLY A O 1
ATOM 619 N N . GLY A 1 82 ? -2.508 4.831 -23.434 1.00 67.06 82 GLY A N 1
ATOM 620 C CA . GLY A 1 82 ? -2.371 5.459 -24.747 1.00 67.06 82 GLY A CA 1
ATOM 621 C C . GLY A 1 82 ? -3.589 6.298 -25.118 1.00 67.06 82 GLY A C 1
ATOM 622 O O . GLY A 1 82 ? -4.583 6.319 -24.401 1.00 67.06 82 GLY A O 1
ATOM 623 N N . SER A 1 83 ? -3.518 6.988 -26.256 1.00 58.97 83 SER A N 1
ATOM 624 C CA . SER A 1 83 ? -4.622 7.798 -26.797 1.00 58.97 83 SER A CA 1
ATOM 625 C C . SER A 1 83 ? -5.805 6.962 -27.298 1.00 58.97 83 SER A C 1
ATOM 627 O O . SER A 1 83 ? -6.854 7.524 -27.606 1.00 58.97 83 SER A O 1
ATOM 629 N N . SER A 1 84 ? -5.648 5.637 -27.409 1.00 56.62 84 SER A N 1
ATOM 630 C CA . SER A 1 84 ? -6.695 4.708 -27.838 1.00 56.62 84 SER A CA 1
ATOM 631 C C . SER A 1 84 ? -7.327 3.978 -26.651 1.00 56.62 84 SER A C 1
ATOM 633 O O . SER A 1 84 ? -6.640 3.554 -25.722 1.00 56.62 84 SER A O 1
ATOM 635 N N . SER A 1 85 ? -8.637 3.737 -26.732 1.00 52.88 85 SER A N 1
ATOM 636 C CA . SER A 1 85 ? -9.446 3.026 -25.726 1.00 52.88 85 SER A CA 1
ATOM 637 C C . SER A 1 85 ? -9.040 1.566 -25.469 1.00 52.88 85 SER A C 1
ATOM 639 O O . SER A 1 85 ? -9.589 0.922 -24.582 1.00 52.88 85 SER A O 1
ATOM 641 N N . THR A 1 86 ? -8.096 1.024 -26.240 1.00 58.16 86 THR A N 1
ATOM 642 C CA . THR A 1 86 ? -7.644 -0.373 -26.163 1.00 58.16 86 THR A CA 1
ATOM 643 C C . THR A 1 86 ? -6.386 -0.566 -25.316 1.00 58.16 86 THR A C 1
ATOM 645 O O . THR A 1 86 ? -6.002 -1.704 -25.064 1.00 58.16 86 THR A O 1
ATOM 648 N N . THR A 1 87 ? -5.709 0.514 -24.909 1.00 62.31 87 THR A N 1
ATOM 649 C CA . THR A 1 87 ? -4.487 0.438 -24.093 1.00 62.31 87 THR A CA 1
ATOM 650 C C . THR A 1 87 ? -4.849 0.714 -22.639 1.00 62.31 87 THR A C 1
ATOM 652 O O . THR A 1 87 ? -4.807 1.860 -22.202 1.00 62.31 87 THR A O 1
ATOM 655 N N . THR A 1 88 ? -5.258 -0.327 -21.914 1.00 73.19 88 THR A N 1
ATOM 656 C CA . THR A 1 88 ? -5.812 -0.194 -20.561 1.00 73.19 88 THR A CA 1
ATOM 657 C C . THR A 1 88 ? -4.703 -0.207 -19.517 1.00 73.19 88 THR A C 1
ATOM 659 O O . THR A 1 88 ? -4.217 0.859 -19.166 1.00 73.19 88 THR A O 1
ATOM 662 N N . ASP A 1 89 ? -4.208 -1.368 -19.096 1.00 86.06 89 ASP A N 1
ATOM 663 C CA . ASP A 1 89 ? -3.257 -1.491 -17.985 1.00 86.06 89 ASP A CA 1
ATOM 664 C C . ASP A 1 89 ? -1.802 -1.681 -18.447 1.00 86.06 89 ASP A C 1
ATOM 666 O O . ASP A 1 89 ? -1.523 -2.138 -19.561 1.00 86.06 89 ASP A O 1
ATOM 670 N N . PHE A 1 90 ? -0.846 -1.344 -17.579 1.00 90.06 90 PHE A N 1
ATOM 671 C CA . PHE A 1 90 ? 0.522 -1.848 -17.686 1.00 90.06 90 PHE A CA 1
ATOM 672 C C . PHE A 1 90 ? 0.771 -2.890 -16.607 1.00 90.06 90 PHE A C 1
ATOM 674 O O . PHE A 1 90 ? 0.730 -2.585 -15.417 1.00 90.06 90 PHE A O 1
ATOM 681 N N . VAL A 1 91 ? 1.053 -4.113 -17.046 1.00 93.25 91 VAL A N 1
ATOM 682 C CA . VAL A 1 91 ? 1.341 -5.248 -16.172 1.00 93.25 91 VAL A CA 1
ATOM 683 C C . VAL A 1 91 ? 2.851 -5.426 -16.087 1.00 93.25 91 VAL A C 1
ATOM 685 O O . VAL A 1 91 ? 3.509 -5.625 -17.110 1.00 93.25 91 VAL A O 1
ATOM 688 N N . PHE A 1 92 ? 3.402 -5.364 -14.876 1.00 95.31 92 PHE A N 1
ATOM 689 C CA . PHE A 1 92 ? 4.824 -5.622 -14.671 1.00 95.31 92 PHE A CA 1
ATOM 690 C C . PHE A 1 92 ? 5.177 -7.087 -14.972 1.00 95.31 92 PHE A C 1
ATOM 692 O O . PHE A 1 92 ? 4.437 -7.986 -14.571 1.00 95.31 92 PHE A O 1
ATOM 699 N N . PRO A 1 93 ? 6.318 -7.368 -15.627 1.00 94.19 93 PRO A N 1
ATOM 700 C CA . PRO A 1 93 ? 6.797 -8.736 -15.780 1.00 94.19 93 PRO A CA 1
ATOM 701 C C . PRO A 1 93 ? 7.192 -9.322 -14.425 1.00 94.19 93 PRO A C 1
ATOM 703 O O . PRO A 1 93 ? 7.818 -8.650 -13.608 1.00 94.19 93 PRO A O 1
ATOM 706 N N . THR A 1 94 ? 6.896 -10.601 -14.205 1.00 95.38 94 THR A N 1
ATOM 707 C CA . THR A 1 94 ? 7.248 -11.308 -12.961 1.00 95.38 94 THR A CA 1
ATOM 708 C C . THR A 1 94 ? 8.747 -11.586 -12.820 1.00 95.38 94 THR A C 1
ATOM 710 O O . THR A 1 94 ? 9.199 -11.968 -11.745 1.00 95.38 94 THR A O 1
ATOM 713 N N . THR A 1 95 ? 9.533 -11.389 -13.884 1.00 91.62 95 THR A N 1
ATOM 714 C CA . THR A 1 95 ? 11.001 -11.476 -13.842 1.00 91.62 95 THR A CA 1
ATOM 715 C C . THR A 1 95 ? 11.646 -10.270 -13.159 1.00 91.62 95 THR A C 1
ATOM 717 O O . THR A 1 95 ? 12.792 -10.359 -12.717 1.00 91.62 95 THR A O 1
ATOM 720 N N . VAL A 1 96 ? 10.918 -9.155 -13.048 1.00 94.31 96 VAL A N 1
ATOM 721 C CA . VAL A 1 96 ? 11.380 -7.940 -12.378 1.00 94.31 96 VAL A CA 1
ATOM 722 C C . VAL A 1 96 ? 11.129 -8.072 -10.882 1.00 94.31 96 VAL A C 1
ATOM 724 O O . VAL A 1 96 ? 10.011 -8.338 -10.451 1.00 94.31 96 VAL A O 1
ATOM 727 N N . THR A 1 97 ? 12.166 -7.845 -10.082 1.00 95.88 97 THR A N 1
ATOM 728 C CA . THR A 1 97 ? 12.103 -7.892 -8.614 1.00 95.88 97 THR A CA 1
ATOM 729 C C . THR A 1 97 ? 12.416 -6.544 -7.972 1.00 95.88 97 THR A C 1
ATOM 731 O O . THR A 1 97 ? 12.192 -6.362 -6.775 1.00 95.88 97 THR A O 1
ATOM 734 N N . ASN A 1 98 ? 12.908 -5.573 -8.744 1.00 97.62 98 ASN A N 1
ATOM 735 C CA . ASN A 1 98 ? 13.172 -4.229 -8.257 1.00 97.62 98 ASN A CA 1
ATOM 736 C C . ASN A 1 98 ? 12.802 -3.170 -9.300 1.00 97.62 98 ASN A C 1
ATOM 738 O O . ASN A 1 98 ? 13.272 -3.196 -10.436 1.00 97.62 98 ASN A O 1
ATOM 742 N N . VAL A 1 99 ? 11.983 -2.207 -8.899 1.00 97.81 99 VAL A N 1
ATOM 743 C CA . VAL A 1 99 ? 11.607 -1.038 -9.693 1.00 97.81 99 VAL A CA 1
ATOM 744 C C . VAL A 1 99 ? 11.961 0.185 -8.873 1.00 97.81 99 VAL A C 1
ATOM 746 O O . VAL A 1 99 ? 11.463 0.358 -7.765 1.00 97.81 99 VAL A O 1
ATOM 749 N N . THR A 1 100 ? 12.833 1.043 -9.383 1.00 97.19 100 THR A N 1
ATOM 750 C CA . THR A 1 100 ? 13.281 2.200 -8.608 1.00 97.19 100 THR A CA 1
ATOM 751 C C . THR A 1 100 ? 13.481 3.422 -9.474 1.00 97.19 100 THR A C 1
ATOM 753 O O . THR A 1 100 ? 13.858 3.315 -10.640 1.00 97.19 100 THR A O 1
ATOM 756 N N . SER A 1 101 ? 13.274 4.594 -8.889 1.00 95.44 101 SER A N 1
ATOM 757 C CA . SER A 1 101 ? 13.693 5.856 -9.481 1.00 95.44 101 SER A CA 1
ATOM 758 C C . SER A 1 101 ? 14.890 6.441 -8.742 1.00 95.44 101 SER A C 1
ATOM 760 O O . SER A 1 101 ? 14.943 6.465 -7.513 1.00 95.44 101 SER A O 1
ATOM 762 N N . THR A 1 102 ? 15.819 7.002 -9.511 1.00 93.88 102 THR A N 1
ATOM 763 C CA . THR A 1 102 ? 16.860 7.906 -9.002 1.00 93.88 102 THR A CA 1
ATOM 764 C C . THR A 1 102 ? 16.725 9.313 -9.574 1.00 93.88 102 THR A C 1
ATOM 766 O O . THR A 1 102 ? 17.669 10.096 -9.494 1.00 93.88 102 THR A O 1
ATOM 769 N N . TYR A 1 103 ? 15.583 9.640 -10.188 1.00 90.94 103 TYR A N 1
ATOM 770 C CA . TYR A 1 103 ? 15.311 10.998 -10.637 1.00 90.94 103 TYR A CA 1
ATOM 771 C C . TYR A 1 103 ? 15.259 11.954 -9.440 1.00 90.94 103 TYR A C 1
ATOM 773 O O . TYR A 1 103 ? 14.558 11.701 -8.456 1.00 90.94 103 TYR A O 1
ATOM 781 N N . SER A 1 104 ? 15.984 13.065 -9.544 1.00 90.38 104 SER A N 1
ATOM 782 C CA . SER A 1 104 ? 15.990 14.136 -8.554 1.00 90.38 104 SER A CA 1
ATOM 783 C C . SER A 1 104 ? 15.920 15.484 -9.258 1.00 90.38 104 SER A C 1
ATOM 785 O O . SER A 1 104 ? 16.573 15.702 -10.280 1.00 90.38 104 SER A O 1
ATOM 787 N N . SER A 1 105 ? 15.099 16.384 -8.724 1.00 85.94 105 SER A N 1
ATOM 788 C CA . SER A 1 105 ? 14.913 17.731 -9.249 1.00 85.94 105 SER A CA 1
ATOM 789 C C . SER A 1 105 ? 14.500 18.674 -8.133 1.00 85.94 105 SER A C 1
ATOM 791 O O . SER A 1 105 ? 13.608 18.363 -7.344 1.00 85.94 105 SER A O 1
ATOM 793 N N . SER A 1 106 ? 15.096 19.865 -8.111 1.00 85.38 106 SER A N 1
ATOM 794 C CA . SER A 1 106 ? 14.669 20.955 -7.230 1.00 85.38 106 SER A CA 1
ATOM 795 C C . SER A 1 106 ? 13.300 21.527 -7.612 1.00 85.38 106 SER A C 1
ATOM 797 O O . SER A 1 106 ? 12.675 22.188 -6.793 1.00 85.38 106 SER A O 1
ATOM 799 N N . TYR A 1 107 ? 12.841 21.296 -8.848 1.00 79.62 107 TYR A N 1
ATOM 800 C CA . TYR A 1 107 ? 11.603 21.874 -9.378 1.00 79.62 107 TYR A CA 1
ATOM 801 C C . TYR A 1 107 ? 10.417 20.910 -9.297 1.00 79.62 107 TYR A C 1
ATOM 803 O O . TYR A 1 107 ? 9.331 21.303 -8.888 1.00 79.62 107 TYR A O 1
ATOM 811 N N . LEU A 1 108 ? 10.611 19.649 -9.700 1.00 77.88 108 LEU A N 1
ATOM 812 C CA . LEU A 1 108 ? 9.526 18.657 -9.802 1.00 77.88 108 LEU A CA 1
ATOM 813 C C . LEU A 1 108 ? 9.448 17.703 -8.602 1.00 77.88 108 LEU A C 1
ATOM 815 O O . LEU A 1 108 ? 8.503 16.909 -8.509 1.00 77.88 108 LEU A O 1
ATOM 819 N N . GLY A 1 109 ? 10.421 17.805 -7.693 1.00 83.94 109 GLY A N 1
ATOM 820 C CA . GLY A 1 109 ? 10.637 16.871 -6.599 1.00 83.94 109 GLY A CA 1
ATOM 821 C C . GLY A 1 109 ? 11.450 15.648 -7.022 1.00 83.94 109 GLY A C 1
ATOM 822 O O . GLY A 1 109 ? 11.845 15.489 -8.180 1.00 83.94 109 GLY A O 1
ATOM 823 N N . ASN A 1 110 ? 11.711 14.786 -6.044 1.00 91.44 110 ASN A N 1
ATOM 824 C CA . ASN A 1 110 ? 12.382 13.509 -6.256 1.00 91.44 110 ASN A CA 1
ATOM 825 C C . ASN A 1 110 ? 11.374 12.436 -6.666 1.00 91.44 110 ASN A C 1
ATOM 827 O O . ASN A 1 110 ? 10.243 12.429 -6.184 1.00 91.44 110 ASN A O 1
ATOM 831 N N . GLY A 1 111 ? 11.825 11.501 -7.497 1.00 92.88 111 GLY A N 1
ATOM 832 C CA . GLY A 1 111 ? 11.030 10.364 -7.937 1.00 92.88 111 GLY A CA 1
ATOM 833 C C . GLY A 1 111 ? 10.424 10.525 -9.328 1.00 92.88 111 GLY A C 1
ATOM 834 O O . GLY A 1 111 ? 10.061 11.620 -9.757 1.00 92.88 111 GLY A O 1
ATOM 835 N N . THR A 1 112 ? 10.308 9.411 -10.043 1.00 92.75 112 THR A N 1
ATOM 836 C CA . THR A 1 112 ? 9.661 9.364 -11.354 1.00 92.75 112 THR A CA 1
ATOM 837 C C . THR A 1 112 ? 8.149 9.309 -11.184 1.00 92.75 112 THR A C 1
ATOM 839 O O . THR A 1 112 ? 7.617 8.441 -10.487 1.00 92.75 112 THR A O 1
ATOM 842 N N . ARG A 1 113 ? 7.448 10.210 -11.875 1.00 91.19 113 ARG A N 1
ATOM 843 C CA . ARG A 1 113 ? 5.985 10.245 -11.930 1.00 91.19 113 ARG A CA 1
ATOM 844 C C . ARG A 1 113 ? 5.462 9.244 -12.953 1.00 91.19 113 ARG A C 1
ATOM 846 O O . ARG A 1 113 ? 5.726 9.373 -14.147 1.00 91.19 113 ARG A O 1
ATOM 853 N N . VAL A 1 114 ? 4.692 8.271 -12.490 1.00 90.00 114 VAL A N 1
ATOM 854 C CA . VAL A 1 114 ? 3.955 7.310 -13.309 1.00 90.00 114 VAL A CA 1
ATOM 855 C C . VAL A 1 114 ? 2.546 7.851 -13.499 1.00 90.00 114 VAL A C 1
ATOM 857 O O . VAL A 1 114 ? 1.730 7.838 -12.576 1.00 90.00 114 VAL A O 1
ATOM 860 N N . GLN A 1 115 ? 2.283 8.386 -14.689 1.00 85.69 115 GLN A N 1
ATOM 861 C CA . GLN A 1 115 ? 1.063 9.140 -14.964 1.00 85.69 115 GLN A CA 1
ATOM 862 C C . GLN A 1 115 ? 0.192 8.437 -16.006 1.00 85.69 115 GLN A C 1
ATOM 864 O O . GLN A 1 115 ? 0.719 8.001 -17.028 1.00 85.69 115 GLN A O 1
ATOM 869 N N . PRO A 1 116 ? -1.133 8.370 -15.834 1.00 81.56 116 PRO A N 1
ATOM 870 C CA . PRO A 1 116 ? -2.021 7.941 -16.905 1.00 81.56 116 PRO A CA 1
ATOM 871 C C . PRO A 1 116 ? -1.851 8.803 -18.166 1.00 81.56 116 PRO A C 1
ATOM 873 O O . PRO A 1 116 ? -1.583 10.008 -18.096 1.00 81.56 116 PRO A O 1
ATOM 876 N N . TYR A 1 117 ? -1.974 8.182 -19.337 1.00 74.44 117 TYR A N 1
ATOM 877 C CA . TYR A 1 117 ? -1.938 8.874 -20.618 1.00 74.44 117 TYR A CA 1
ATOM 878 C C . TYR A 1 117 ? -3.214 9.722 -20.779 1.00 74.44 117 TYR A C 1
ATOM 880 O O . TYR A 1 117 ? -4.330 9.211 -20.714 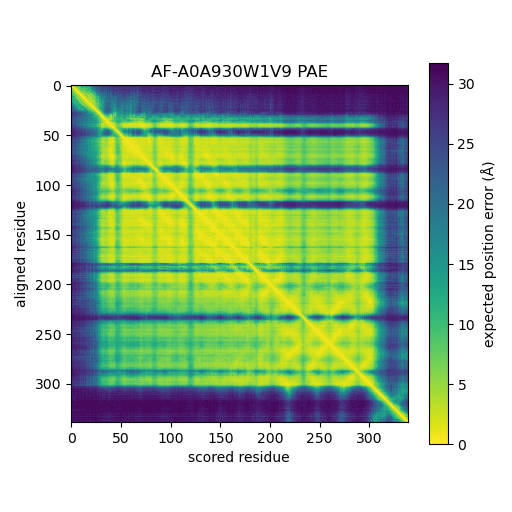1.00 74.44 117 TYR A O 1
ATOM 888 N N . SER A 1 118 ? -3.029 11.023 -21.025 1.00 65.50 118 SER A N 1
ATOM 889 C CA . SER A 1 118 ? -4.030 12.104 -20.968 1.00 65.50 118 SER A CA 1
ATOM 890 C C . SER A 1 118 ? -4.478 12.505 -19.550 1.00 65.50 118 SER A C 1
ATOM 892 O O . SER A 1 118 ? -4.924 11.701 -18.740 1.00 65.50 118 SER A O 1
ATOM 894 N N . SER A 1 119 ? -4.420 13.811 -19.275 1.00 52.62 119 SER A N 1
ATOM 895 C CA . SER A 1 119 ? -4.994 14.458 -18.086 1.00 52.62 119 SER A CA 1
ATOM 896 C C . SER A 1 119 ? -6.533 14.494 -18.096 1.00 52.62 119 SER A C 1
ATOM 898 O O . SER A 1 119 ? -7.140 15.009 -17.162 1.00 52.62 119 SER A O 1
ATOM 900 N N . TYR A 1 120 ? -7.161 13.956 -19.149 1.00 49.47 120 TYR A N 1
ATOM 901 C CA . TYR A 1 120 ? -8.604 13.924 -19.383 1.00 49.47 120 TYR A CA 1
ATOM 902 C C . TYR A 1 120 ? -9.091 12.474 -19.464 1.00 49.47 120 TYR A C 1
ATOM 904 O O . TYR A 1 120 ? -9.577 12.018 -20.488 1.00 49.47 120 TYR A O 1
ATOM 912 N N . VAL A 1 121 ? -8.924 11.755 -18.353 1.00 50.31 121 VAL A N 1
ATOM 913 C CA . VAL A 1 121 ? -9.738 10.605 -17.931 1.00 50.31 121 VAL A CA 1
ATOM 914 C C . VAL A 1 121 ? -10.195 9.672 -19.066 1.00 50.31 121 VAL A C 1
ATOM 916 O O . VAL A 1 121 ? -11.387 9.535 -19.340 1.00 50.31 121 VAL A O 1
ATOM 919 N N . ALA A 1 122 ? -9.265 8.913 -19.643 1.00 44.91 122 ALA A N 1
ATOM 920 C CA . ALA A 1 122 ? -9.613 7.532 -19.947 1.00 44.91 122 ALA A CA 1
ATOM 921 C C . ALA A 1 122 ? -9.667 6.799 -18.596 1.00 44.91 122 ALA A C 1
ATOM 923 O O . ALA A 1 122 ? -8.638 6.548 -17.970 1.00 44.91 122 ALA A O 1
ATOM 924 N N . LYS A 1 123 ? -10.879 6.552 -18.081 1.00 49.81 123 LYS A N 1
ATOM 925 C CA . LYS A 1 123 ? -11.070 5.708 -16.893 1.00 49.81 123 LYS A CA 1
ATOM 926 C C . LYS A 1 123 ? -10.431 4.340 -17.162 1.00 49.81 123 LYS A C 1
ATOM 928 O O . LYS A 1 123 ? -10.754 3.725 -18.174 1.00 49.81 123 LYS A O 1
ATOM 933 N N . GLY A 1 124 ? -9.596 3.860 -16.241 1.00 56.22 124 GLY A N 1
ATOM 934 C CA . GLY A 1 124 ? -9.188 2.452 -16.203 1.00 56.22 124 GLY A CA 1
ATOM 935 C C . GLY A 1 124 ? -7.798 2.120 -16.741 1.00 56.22 124 GLY A C 1
ATOM 936 O O . GLY A 1 124 ? -7.599 0.990 -17.174 1.00 56.22 124 GLY A O 1
ATOM 937 N N . THR A 1 125 ? -6.844 3.058 -16.717 1.00 73.06 125 THR A N 1
ATOM 938 C CA . THR A 1 125 ? -5.429 2.703 -16.883 1.00 73.06 125 THR A CA 1
ATOM 939 C C . THR A 1 125 ? -4.720 2.628 -15.545 1.00 73.06 125 THR A C 1
ATOM 941 O O . THR A 1 125 ? -4.561 3.638 -14.855 1.00 73.06 125 THR A O 1
ATOM 944 N N . ARG A 1 126 ? -4.255 1.425 -15.218 1.00 84.88 126 ARG A N 1
ATOM 945 C CA . ARG A 1 126 ? -3.622 1.108 -13.944 1.00 84.88 126 ARG A 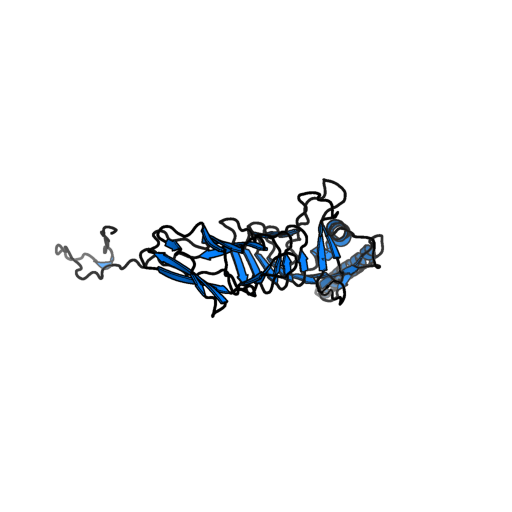CA 1
ATOM 946 C C . ARG A 1 126 ? -2.228 0.552 -14.156 1.00 84.88 126 ARG A C 1
ATOM 948 O O . ARG A 1 126 ? -1.891 -0.008 -15.204 1.00 84.88 126 ARG A O 1
ATOM 955 N N . VAL A 1 127 ? -1.420 0.686 -13.119 1.00 92.00 127 VAL A N 1
ATOM 956 C CA . VAL A 1 127 ? -0.218 -0.124 -12.956 1.00 92.00 127 VAL A CA 1
ATOM 957 C C . VAL A 1 127 ? -0.611 -1.385 -12.206 1.00 92.00 127 VAL A C 1
ATOM 959 O O . VAL A 1 127 ? -1.196 -1.297 -11.129 1.00 92.00 127 VAL A O 1
ATOM 962 N N . VAL A 1 128 ? -0.293 -2.547 -12.768 1.00 94.25 128 VAL A N 1
ATOM 963 C CA . VAL A 1 128 ? -0.685 -3.844 -12.217 1.00 94.25 128 VAL A CA 1
ATOM 964 C C . VAL A 1 128 ? 0.555 -4.660 -11.876 1.00 94.25 128 VAL A C 1
ATOM 966 O O . VAL A 1 128 ? 1.407 -4.914 -12.732 1.00 94.25 128 VAL A O 1
ATOM 969 N N . PHE A 1 129 ? 0.626 -5.104 -10.625 1.00 97.19 129 PHE A N 1
ATOM 970 C CA . PHE A 1 129 ? 1.560 -6.126 -10.167 1.00 97.19 129 PHE A CA 1
ATOM 971 C C . PHE A 1 129 ? 0.840 -7.479 -10.208 1.00 97.19 129 PHE A C 1
ATOM 973 O O . PHE A 1 129 ? -0.056 -7.710 -9.391 1.00 97.19 129 PHE A O 1
ATOM 980 N N . PRO A 1 130 ? 1.153 -8.351 -11.184 1.00 96.50 130 PRO A N 1
ATOM 981 C CA . PRO A 1 130 ? 0.404 -9.585 -11.392 1.00 96.50 130 PRO A CA 1
ATOM 982 C C . PRO A 1 130 ? 0.760 -10.661 -10.362 1.00 96.50 130 PRO A C 1
ATOM 984 O O . PRO A 1 130 ? 1.803 -10.602 -9.709 1.00 96.50 130 PRO A O 1
ATOM 987 N N . ALA A 1 131 ? -0.067 -11.708 -10.295 1.00 96.38 131 ALA A N 1
ATOM 988 C CA . ALA A 1 131 ? 0.244 -12.931 -9.559 1.00 96.38 131 ALA A CA 1
ATOM 989 C C . ALA A 1 131 ? 1.659 -13.445 -9.893 1.00 96.38 131 ALA A C 1
ATOM 991 O O . ALA A 1 131 ? 2.053 -13.504 -11.061 1.00 96.38 131 ALA A O 1
ATOM 992 N N . GLY A 1 132 ? 2.428 -13.818 -8.868 1.00 96.31 132 GLY A N 1
ATOM 993 C CA . GLY A 1 132 ? 3.816 -14.258 -9.016 1.00 96.31 132 GLY A CA 1
ATOM 994 C C . GLY A 1 132 ? 4.848 -13.129 -9.101 1.00 96.31 132 GLY A C 1
ATOM 995 O O . GLY A 1 132 ? 6.042 -13.419 -9.054 1.00 96.31 132 GLY A O 1
ATOM 996 N N . PHE A 1 133 ? 4.436 -11.858 -9.180 1.00 97.75 133 PHE A N 1
ATOM 997 C CA . PHE A 1 133 ? 5.358 -10.743 -8.969 1.00 97.75 133 PHE A CA 1
ATOM 998 C C . PHE A 1 133 ? 5.837 -10.752 -7.514 1.00 97.75 133 PHE A C 1
ATOM 1000 O O . PHE A 1 133 ? 5.025 -10.831 -6.593 1.00 97.75 133 PHE A O 1
ATOM 1007 N N . ASN A 1 134 ? 7.150 -10.664 -7.305 1.00 98.00 134 ASN A N 1
ATOM 1008 C CA . ASN A 1 134 ? 7.756 -10.629 -5.979 1.00 98.00 134 ASN A CA 1
ATOM 1009 C C . ASN A 1 134 ? 8.911 -9.629 -5.971 1.00 98.00 134 ASN A C 1
ATOM 1011 O O . ASN A 1 134 ? 9.982 -9.915 -6.513 1.00 98.00 134 ASN A O 1
ATOM 1015 N N . GLY A 1 135 ? 8.697 -8.447 -5.398 1.00 97.81 135 GLY A N 1
ATOM 1016 C CA . GLY A 1 135 ? 9.693 -7.395 -5.520 1.00 97.81 135 GLY A CA 1
ATOM 1017 C C . GLY A 1 135 ? 9.431 -6.112 -4.752 1.00 97.81 135 GLY A C 1
ATOM 1018 O O . GLY A 1 135 ? 8.452 -5.963 -4.023 1.00 97.81 135 GLY A O 1
ATOM 1019 N N . THR A 1 136 ? 10.355 -5.174 -4.934 1.00 98.56 136 THR A N 1
ATOM 1020 C CA . THR A 1 136 ? 10.319 -3.840 -4.333 1.00 98.56 136 THR A CA 1
ATOM 1021 C C . THR A 1 136 ? 10.097 -2.772 -5.394 1.00 98.56 136 THR A C 1
ATOM 1023 O O . THR A 1 136 ? 10.674 -2.822 -6.478 1.00 98.56 136 THR A O 1
ATOM 1026 N N . VAL A 1 137 ? 9.284 -1.779 -5.060 1.00 98.62 137 VAL A N 1
ATOM 1027 C CA . VAL A 1 137 ? 9.041 -0.566 -5.832 1.00 98.62 137 VAL A CA 1
ATOM 1028 C C . VAL A 1 137 ? 9.440 0.610 -4.958 1.00 98.62 137 VAL A C 1
ATOM 1030 O O . VAL A 1 137 ? 8.915 0.750 -3.855 1.00 98.62 137 VAL A O 1
ATOM 1033 N N . SER A 1 138 ? 10.360 1.454 -5.420 1.00 98.44 138 SER A N 1
ATOM 1034 C CA . SER A 1 138 ? 10.897 2.532 -4.589 1.00 98.44 138 SER A CA 1
ATOM 1035 C C . SER A 1 138 ? 11.070 3.868 -5.293 1.00 98.44 138 SER A C 1
ATOM 1037 O O . SER A 1 138 ? 11.399 3.930 -6.477 1.00 98.44 138 SER A O 1
ATOM 1039 N N . ASN A 1 139 ? 10.888 4.953 -4.535 1.00 97.75 139 ASN A N 1
ATOM 1040 C CA . ASN A 1 139 ? 11.081 6.333 -4.997 1.00 97.75 139 ASN A CA 1
ATOM 1041 C C . ASN A 1 139 ? 10.193 6.712 -6.199 1.00 97.75 139 ASN A C 1
ATOM 1043 O O . ASN A 1 139 ? 10.580 7.544 -7.020 1.00 97.75 139 ASN A O 1
ATOM 1047 N N . MET A 1 140 ? 9.025 6.084 -6.340 1.00 96.44 140 MET A N 1
ATOM 1048 C CA . MET A 1 140 ? 8.091 6.322 -7.446 1.00 96.44 140 MET A CA 1
ATOM 1049 C C . MET A 1 140 ? 6.902 7.166 -6.981 1.00 96.44 140 MET A C 1
ATOM 1051 O O . MET A 1 140 ? 6.465 7.071 -5.835 1.00 96.44 140 MET A O 1
ATOM 1055 N N . ILE A 1 141 ? 6.329 7.954 -7.889 1.00 94.56 141 ILE A N 1
ATOM 1056 C CA . ILE A 1 141 ? 5.098 8.713 -7.646 1.00 94.56 141 ILE A CA 1
ATOM 1057 C C . ILE A 1 141 ? 4.020 8.181 -8.588 1.00 94.56 141 ILE A C 1
ATOM 1059 O O . ILE A 1 141 ? 4.115 8.370 -9.798 1.00 94.56 141 ILE A O 1
ATOM 1063 N N . PHE A 1 142 ? 2.989 7.536 -8.055 1.00 93.00 142 PHE A N 1
ATOM 1064 C CA . PHE A 1 142 ? 1.851 7.037 -8.822 1.00 93.00 142 PHE A CA 1
ATOM 1065 C C . PHE A 1 142 ? 0.727 8.069 -8.839 1.00 93.00 142 PHE A C 1
ATOM 1067 O O . PHE A 1 142 ? 0.072 8.327 -7.827 1.00 93.00 142 PHE A O 1
ATOM 1074 N N . GLU A 1 143 ? 0.499 8.662 -10.010 1.00 88.69 143 GLU A N 1
ATOM 1075 C CA . GLU A 1 143 ? -0.612 9.595 -10.236 1.00 88.69 143 GLU A CA 1
ATOM 1076 C C . GLU A 1 143 ? -1.884 8.896 -10.729 1.00 88.69 143 GLU A C 1
ATOM 1078 O O . GLU A 1 143 ? -2.969 9.474 -10.690 1.00 88.69 143 GLU A O 1
ATOM 1083 N N . GLY A 1 144 ? -1.742 7.650 -11.185 1.00 84.81 144 GLY A N 1
ATOM 1084 C CA . GLY A 1 144 ? -2.834 6.749 -11.536 1.00 84.81 144 GLY A CA 1
ATOM 1085 C C . GLY A 1 144 ? -3.092 5.692 -10.467 1.00 84.81 144 GLY A C 1
ATOM 1086 O O . GLY A 1 144 ? -2.402 5.624 -9.450 1.00 84.81 144 GLY A O 1
ATOM 1087 N N . GLU A 1 145 ? -4.097 4.865 -10.725 1.00 87.38 145 GLU A N 1
ATOM 1088 C CA . GLU A 1 145 ? -4.449 3.713 -9.897 1.00 87.38 145 GLU A CA 1
ATOM 1089 C C . GLU A 1 145 ? -3.349 2.638 -9.940 1.00 87.38 145 GLU A C 1
ATOM 1091 O O . GLU A 1 145 ? -2.740 2.372 -10.985 1.00 87.38 145 GLU A O 1
ATOM 1096 N N . VAL A 1 146 ? -3.130 1.990 -8.796 1.00 92.38 146 VAL A N 1
ATOM 1097 C CA . VAL A 1 146 ? -2.204 0.865 -8.644 1.00 92.38 146 VAL A CA 1
ATOM 1098 C C . VAL A 1 146 ? -2.984 -0.346 -8.153 1.00 92.38 146 VAL A C 1
ATOM 1100 O O . VAL A 1 146 ? -3.755 -0.231 -7.205 1.00 92.38 146 VAL A O 1
ATOM 1103 N N . SER A 1 147 ? -2.775 -1.504 -8.777 1.00 93.25 147 SER A N 1
ATOM 1104 C CA . SER A 1 147 ? -3.383 -2.767 -8.363 1.00 93.25 147 SER A CA 1
ATOM 1105 C C . SER A 1 147 ? -2.317 -3.826 -8.106 1.00 93.25 147 SER A C 1
ATOM 1107 O O . SER A 1 147 ? -1.363 -3.973 -8.876 1.00 93.25 147 SER A O 1
ATOM 1109 N N . VAL A 1 148 ? -2.477 -4.556 -7.009 1.00 96.06 148 VAL A N 1
ATOM 1110 C CA . VAL A 1 148 ? -1.655 -5.713 -6.651 1.00 96.06 148 VAL A CA 1
ATOM 1111 C C . VAL A 1 148 ? -2.568 -6.922 -6.647 1.00 96.06 148 VAL A C 1
ATOM 1113 O O . VAL A 1 148 ? -3.445 -7.033 -5.795 1.00 96.06 148 VAL A O 1
ATOM 1116 N N . GLU A 1 149 ? -2.385 -7.818 -7.608 1.00 95.19 149 GLU A N 1
ATOM 1117 C CA . GLU A 1 149 ? -3.276 -8.962 -7.782 1.00 95.19 149 GLU A CA 1
ATOM 1118 C C . GLU A 1 149 ? -2.974 -10.085 -6.777 1.00 95.19 149 GLU A C 1
ATOM 1120 O O . GLU A 1 149 ? -1.883 -10.178 -6.204 1.00 95.19 149 GLU A O 1
ATOM 1125 N N . ALA A 1 150 ? -3.954 -10.963 -6.560 1.00 94.38 150 ALA A N 1
ATOM 1126 C CA . ALA A 1 150 ? -3.810 -12.105 -5.663 1.00 94.38 150 ALA A CA 1
ATOM 1127 C C . ALA A 1 150 ? -2.600 -12.976 -6.050 1.00 94.38 150 ALA A C 1
ATOM 1129 O O . ALA A 1 150 ? -2.376 -13.276 -7.223 1.00 94.38 150 ALA A O 1
ATOM 1130 N N . GLY A 1 151 ? -1.803 -13.381 -5.058 1.00 94.44 151 GLY A N 1
ATOM 1131 C CA . GLY A 1 151 ? -0.562 -14.135 -5.270 1.00 94.44 151 GLY A CA 1
ATOM 1132 C C . GLY A 1 151 ? 0.664 -13.291 -5.649 1.00 94.44 151 GLY A C 1
ATOM 1133 O O . GLY A 1 151 ? 1.724 -13.862 -5.905 1.00 94.44 151 GLY A O 1
ATOM 1134 N N . ALA A 1 152 ? 0.554 -11.960 -5.694 1.00 97.19 152 ALA A N 1
ATOM 1135 C CA . ALA A 1 152 ? 1.701 -11.052 -5.754 1.00 97.19 152 ALA A CA 1
ATOM 1136 C C . ALA A 1 152 ? 2.234 -10.717 -4.345 1.00 97.19 152 ALA A C 1
ATOM 1138 O O . ALA A 1 152 ? 1.482 -10.728 -3.368 1.00 97.19 152 ALA A O 1
ATOM 1139 N N . ASN A 1 153 ? 3.525 -10.389 -4.253 1.00 97.62 153 ASN A N 1
ATOM 1140 C CA . ASN A 1 153 ? 4.191 -9.887 -3.051 1.00 97.62 153 ASN A CA 1
ATOM 1141 C C . ASN A 1 153 ? 4.971 -8.602 -3.378 1.00 97.62 153 ASN A C 1
ATOM 1143 O O . ASN A 1 153 ? 5.972 -8.651 -4.096 1.00 97.62 153 ASN A O 1
ATOM 1147 N N . VAL A 1 154 ? 4.516 -7.448 -2.889 1.00 98.44 154 VAL A N 1
ATOM 1148 C CA . VAL A 1 154 ? 5.081 -6.145 -3.274 1.00 98.44 154 VAL A CA 1
ATOM 1149 C C . VAL A 1 154 ? 5.456 -5.315 -2.055 1.00 98.44 154 VAL A C 1
ATOM 1151 O O . VAL A 1 154 ? 4.635 -5.039 -1.188 1.00 98.44 154 VAL A O 1
ATOM 1154 N N . THR A 1 155 ? 6.698 -4.841 -2.010 1.00 98.62 155 THR A N 1
ATOM 1155 C CA . THR A 1 155 ? 7.104 -3.790 -1.070 1.00 98.62 155 THR A CA 1
ATOM 1156 C C . THR A 1 155 ? 7.138 -2.448 -1.787 1.00 98.62 155 THR A C 1
ATOM 1158 O O . THR A 1 155 ? 7.934 -2.264 -2.700 1.00 98.62 155 THR A O 1
ATOM 1161 N N . PHE A 1 156 ? 6.316 -1.495 -1.362 1.00 98.62 156 PHE A N 1
ATOM 1162 C CA . PHE A 1 156 ? 6.386 -0.099 -1.781 1.00 98.62 156 PHE A CA 1
ATOM 1163 C C . PHE A 1 156 ? 7.161 0.696 -0.730 1.00 98.62 156 PHE A C 1
ATOM 1165 O O . PHE A 1 156 ? 6.728 0.776 0.417 1.00 98.62 156 PHE A O 1
ATOM 1172 N N . ASP A 1 157 ? 8.305 1.266 -1.101 1.00 98.56 157 ASP A N 1
ATOM 1173 C CA . ASP A 1 157 ? 9.187 2.005 -0.192 1.00 98.56 157 ASP A CA 1
ATOM 1174 C C . ASP A 1 157 ? 9.431 3.425 -0.697 1.00 98.56 157 ASP A C 1
ATOM 1176 O O . ASP A 1 157 ? 9.919 3.615 -1.811 1.00 98.56 157 ASP A O 1
ATOM 1180 N N . ASN A 1 158 ? 9.112 4.432 0.114 1.00 97.75 158 ASN A N 1
ATOM 1181 C CA . ASN A 1 158 ? 9.221 5.834 -0.293 1.00 97.75 158 ASN A CA 1
ATOM 1182 C C . ASN A 1 158 ? 8.462 6.114 -1.605 1.00 97.75 158 ASN A C 1
ATOM 1184 O O . ASN A 1 158 ? 9.002 6.648 -2.577 1.00 97.75 158 ASN A O 1
ATOM 1188 N N . VAL A 1 159 ? 7.205 5.672 -1.651 1.00 97.69 159 VAL A N 1
ATOM 1189 C CA . VAL A 1 159 ? 6.302 5.825 -2.793 1.00 97.69 159 VAL A CA 1
ATOM 1190 C C . VAL A 1 159 ? 5.175 6.793 -2.440 1.00 97.69 159 VAL A C 1
ATOM 1192 O O . VAL A 1 159 ? 4.747 6.865 -1.290 1.00 97.69 159 VAL A O 1
ATOM 1195 N N . THR A 1 160 ? 4.655 7.510 -3.435 1.00 95.31 160 THR A N 1
ATOM 1196 C CA . THR A 1 160 ? 3.451 8.341 -3.276 1.00 95.31 160 THR A CA 1
ATOM 1197 C C . THR A 1 160 ? 2.301 7.808 -4.124 1.00 95.31 160 THR A C 1
ATOM 1199 O O . THR A 1 160 ? 2.473 7.626 -5.326 1.00 95.31 160 THR A O 1
ATOM 1202 N N . PHE A 1 161 ? 1.121 7.622 -3.528 1.00 93.75 161 PHE A N 1
ATOM 1203 C CA . PHE A 1 161 ? -0.118 7.245 -4.218 1.00 93.75 161 PHE A CA 1
ATOM 1204 C C . PHE A 1 161 ? -1.109 8.416 -4.237 1.00 93.75 161 PHE A C 1
ATOM 1206 O O . PHE A 1 161 ? -1.541 8.868 -3.179 1.00 93.75 161 PHE A O 1
ATOM 1213 N N . TYR A 1 162 ? -1.515 8.881 -5.424 1.00 89.31 162 TYR A N 1
ATOM 1214 C CA . TYR A 1 162 ? -2.550 9.922 -5.580 1.00 89.31 162 TYR A CA 1
ATOM 1215 C C . TYR A 1 162 ? -3.953 9.383 -5.881 1.00 89.31 162 TYR A C 1
ATOM 1217 O O . TYR A 1 162 ? -4.932 10.111 -5.727 1.00 89.31 162 TYR A O 1
ATOM 1225 N N . LYS A 1 163 ? -4.061 8.137 -6.354 1.00 85.69 163 LYS A N 1
ATOM 1226 C CA . LYS A 1 163 ? -5.338 7.477 -6.686 1.00 85.69 163 LYS A CA 1
ATOM 1227 C C . LYS A 1 163 ? -5.525 6.150 -5.949 1.00 85.69 163 LYS A C 1
ATOM 1229 O O . LYS A 1 163 ? -6.307 5.309 -6.372 1.00 85.69 163 LYS A O 1
ATOM 1234 N N . GLY A 1 164 ? -4.824 5.996 -4.826 1.00 85.19 164 GLY A N 1
ATOM 1235 C CA . GLY A 1 164 ? -4.927 4.834 -3.949 1.00 85.19 164 GLY A CA 1
ATOM 1236 C C . GLY A 1 164 ? -4.228 3.579 -4.477 1.00 85.19 164 GLY A C 1
ATOM 1237 O O . GLY A 1 164 ? -3.469 3.609 -5.448 1.00 85.19 164 GLY A O 1
ATOM 1238 N N . LEU A 1 165 ? -4.492 2.481 -3.772 1.00 90.50 165 LEU A N 1
ATOM 1239 C CA . LEU A 1 165 ? -3.986 1.133 -4.021 1.00 90.50 165 LEU A CA 1
ATOM 1240 C C . LEU A 1 165 ? -5.158 0.152 -3.886 1.00 90.50 165 LEU A C 1
ATOM 1242 O O . LEU A 1 165 ? -5.860 0.171 -2.872 1.00 90.50 165 LEU A O 1
ATOM 1246 N N . ASP A 1 166 ? -5.349 -0.698 -4.890 1.00 90.50 166 ASP A N 1
ATOM 1247 C CA . ASP A 1 166 ? -6.237 -1.864 -4.861 1.00 90.50 166 ASP A CA 1
ATOM 1248 C C . ASP A 1 166 ? -5.401 -3.116 -4.569 1.00 90.50 166 ASP A C 1
ATOM 1250 O O . ASP A 1 166 ? -4.743 -3.659 -5.461 1.00 90.50 166 ASP A O 1
ATOM 1254 N N . ASN A 1 167 ? -5.359 -3.536 -3.302 1.00 93.06 167 ASN A N 1
ATOM 1255 C CA . ASN A 1 167 ? -4.554 -4.670 -2.862 1.00 93.06 167 ASN A CA 1
ATOM 1256 C C . ASN A 1 167 ? -5.379 -5.959 -2.726 1.00 93.06 167 ASN A C 1
ATOM 1258 O O . ASN A 1 167 ? -6.224 -6.088 -1.843 1.00 93.06 167 ASN A O 1
ATOM 1262 N N . LYS A 1 168 ? -5.050 -6.959 -3.542 1.00 93.12 168 LYS A N 1
ATOM 1263 C CA . LYS A 1 168 ? -5.573 -8.334 -3.464 1.00 93.12 168 LYS A CA 1
ATOM 1264 C C . LYS A 1 168 ? -4.487 -9.361 -3.134 1.00 93.12 168 LYS A C 1
ATOM 1266 O O . LYS A 1 168 ? -4.799 -10.509 -2.838 1.00 93.12 168 LYS A O 1
ATOM 1271 N N . GLY A 1 169 ? -3.216 -8.967 -3.221 1.00 93.56 169 GLY A N 1
ATOM 1272 C CA . GLY A 1 169 ? -2.058 -9.782 -2.853 1.00 93.56 169 GLY A CA 1
ATOM 1273 C C . GLY A 1 169 ? -1.522 -9.460 -1.457 1.00 93.56 169 GLY A C 1
ATOM 1274 O O . GLY A 1 169 ? -2.246 -8.992 -0.576 1.00 93.56 169 GLY A O 1
ATOM 1275 N N . THR A 1 170 ? -0.224 -9.694 -1.274 1.00 95.00 170 THR A N 1
ATOM 1276 C CA . THR A 1 170 ? 0.523 -9.290 -0.080 1.00 95.00 170 THR A CA 1
ATOM 1277 C C . THR A 1 170 ? 1.320 -8.033 -0.395 1.00 95.00 170 THR A C 1
ATOM 1279 O O . THR A 1 170 ? 2.206 -8.057 -1.246 1.00 95.00 170 THR A O 1
ATOM 1282 N N . SER A 1 171 ? 1.041 -6.940 0.305 1.00 96.00 171 SER A N 1
ATOM 1283 C CA . SER A 1 171 ? 1.762 -5.682 0.146 1.00 96.00 171 SER A CA 1
ATOM 1284 C C . SER A 1 171 ? 2.312 -5.168 1.467 1.00 96.00 171 SER A C 1
ATOM 1286 O O . SER A 1 171 ? 1.676 -5.288 2.513 1.00 96.00 171 SER A O 1
ATOM 1288 N N . THR A 1 172 ? 3.473 -4.525 1.399 1.00 97.12 172 THR A N 1
ATOM 1289 C CA . THR A 1 172 ? 4.007 -3.681 2.469 1.00 97.12 172 THR A CA 1
ATOM 1290 C C . THR A 1 172 ? 4.221 -2.281 1.920 1.00 97.12 172 THR A C 1
ATOM 1292 O O . THR A 1 172 ? 5.036 -2.091 1.024 1.00 97.12 172 THR A O 1
ATOM 1295 N N . VAL A 1 173 ? 3.498 -1.299 2.450 1.00 97.12 173 VAL A N 1
ATOM 1296 C CA . VAL A 1 173 ? 3.654 0.121 2.122 1.00 97.12 173 VAL A CA 1
ATOM 1297 C C . VAL A 1 173 ? 4.420 0.779 3.258 1.00 97.12 173 VAL A C 1
ATOM 1299 O O . VAL A 1 173 ? 3.904 0.883 4.371 1.00 97.12 173 VAL A O 1
ATOM 1302 N N . LYS A 1 174 ? 5.661 1.194 2.989 1.00 97.50 174 LYS A N 1
ATOM 1303 C CA . LYS A 1 174 ? 6.553 1.759 3.998 1.00 97.50 174 LYS A CA 1
ATOM 1304 C C . LYS A 1 174 ? 7.166 3.091 3.595 1.00 97.50 174 LYS A C 1
ATOM 1306 O O . LYS A 1 174 ? 7.421 3.328 2.414 1.00 97.50 174 LYS A O 1
ATOM 1311 N N . ASN A 1 175 ? 7.379 3.973 4.574 1.00 97.56 175 ASN A N 1
ATOM 1312 C CA . ASN A 1 175 ? 7.966 5.310 4.379 1.00 97.56 175 ASN A CA 1
ATOM 1313 C C . ASN A 1 175 ? 7.271 6.122 3.270 1.00 97.56 175 ASN A C 1
ATOM 1315 O O . ASN A 1 175 ? 7.902 6.914 2.579 1.00 97.56 175 ASN A O 1
ATOM 1319 N N . SER A 1 176 ? 5.990 5.852 3.036 1.00 96.81 176 SER A N 1
ATOM 1320 C CA . SER A 1 176 ? 5.274 6.261 1.829 1.00 96.81 176 SER A CA 1
ATOM 1321 C C . SER A 1 176 ? 4.237 7.337 2.140 1.00 96.81 176 SER A C 1
ATOM 1323 O O . SER A 1 176 ? 3.973 7.657 3.300 1.00 96.81 176 SER A O 1
ATOM 1325 N N . THR A 1 177 ? 3.638 7.907 1.097 1.00 94.00 177 THR A N 1
ATOM 1326 C CA . THR A 1 177 ? 2.571 8.907 1.210 1.00 94.00 177 THR A CA 1
ATOM 1327 C C . THR A 1 177 ? 1.334 8.477 0.425 1.00 94.00 177 THR A C 1
ATOM 1329 O O . THR A 1 177 ? 1.427 8.018 -0.710 1.00 94.00 177 THR A O 1
ATOM 1332 N N . VAL A 1 178 ? 0.157 8.663 1.011 1.00 91.69 178 VAL A N 1
ATOM 1333 C CA . VAL A 1 178 ? -1.151 8.435 0.396 1.00 91.69 178 VAL A CA 1
ATOM 1334 C C . VAL A 1 178 ? -1.908 9.755 0.396 1.00 91.69 178 VAL A C 1
ATOM 1336 O O . VAL A 1 178 ? -2.063 10.389 1.440 1.00 91.69 178 VAL A O 1
ATOM 1339 N N . VAL A 1 179 ? -2.360 10.186 -0.778 1.00 88.81 179 VAL A N 1
ATOM 1340 C CA . VAL A 1 179 ? -3.007 11.485 -0.975 1.00 88.81 179 VAL A CA 1
ATOM 1341 C C . VAL A 1 179 ? -4.472 11.288 -1.355 1.00 88.81 179 VAL A C 1
ATOM 1343 O O . VAL A 1 179 ? -4.756 10.652 -2.364 1.00 88.81 179 VAL A O 1
ATOM 1346 N N . GLN A 1 180 ? -5.384 11.880 -0.572 1.00 70.44 180 GLN A N 1
ATOM 1347 C CA . GLN A 1 180 ? -6.839 12.004 -0.814 1.00 70.44 180 GLN A CA 1
ATOM 1348 C C . GLN A 1 180 ? -7.678 10.733 -1.023 1.00 70.44 180 GLN A C 1
ATOM 1350 O O . GLN A 1 180 ? -8.903 10.837 -1.037 1.00 70.44 180 GLN A O 1
ATOM 1355 N N . GLN A 1 181 ? -7.073 9.566 -1.207 1.00 70.62 181 GLN A N 1
ATOM 1356 C CA . GLN A 1 181 ? -7.783 8.334 -1.528 1.00 70.62 181 GLN A CA 1
ATOM 1357 C C . GLN A 1 181 ? -7.508 7.265 -0.473 1.00 70.62 181 GLN A C 1
ATOM 1359 O O . GLN A 1 181 ? -6.426 7.212 0.114 1.00 70.62 181 GLN A O 1
ATOM 1364 N N . ASP A 1 182 ? -8.485 6.388 -0.283 1.00 69.38 182 ASP A N 1
ATOM 1365 C CA . ASP A 1 182 ? -8.345 5.213 0.562 1.00 69.38 182 ASP A CA 1
ATOM 1366 C C . ASP A 1 182 ? -7.311 4.239 -0.022 1.00 69.38 182 ASP A C 1
ATOM 1368 O O . ASP A 1 182 ? -7.189 4.070 -1.242 1.00 69.38 182 ASP A O 1
ATOM 1372 N N . LEU A 1 183 ? -6.585 3.553 0.862 1.00 74.75 183 LEU A N 1
ATOM 1373 C CA . LEU A 1 183 ? -5.968 2.282 0.499 1.00 74.75 183 LEU A CA 1
ATOM 1374 C C . LEU A 1 183 ? -7.025 1.202 0.685 1.00 74.75 183 LEU A C 1
ATOM 1376 O O . LEU A 1 183 ? -7.600 1.063 1.765 1.00 74.75 183 LEU A O 1
ATOM 1380 N N . THR A 1 184 ? -7.279 0.434 -0.365 1.00 78.75 184 THR A N 1
ATOM 1381 C CA . THR A 1 184 ? -8.266 -0.640 -0.331 1.00 78.75 184 THR A CA 1
ATOM 1382 C C . THR A 1 184 ? -7.564 -1.982 -0.336 1.00 78.75 184 THR A C 1
ATOM 1384 O O . THR A 1 184 ? -6.541 -2.175 -0.992 1.00 78.75 184 THR A O 1
ATOM 1387 N N . THR A 1 185 ? -8.114 -2.916 0.425 1.00 71.56 185 THR A N 1
ATOM 1388 C CA . THR A 1 185 ? -7.707 -4.313 0.379 1.00 71.56 185 THR A CA 1
ATOM 1389 C C . THR A 1 185 ? -8.960 -5.174 0.331 1.00 71.56 185 THR A C 1
ATOM 1391 O O . THR A 1 185 ? -9.961 -4.845 0.978 1.00 71.56 185 THR A O 1
ATOM 1394 N N . THR A 1 186 ? -8.931 -6.241 -0.464 1.00 68.50 186 THR A N 1
ATOM 1395 C CA . THR A 1 186 ? -9.947 -7.297 -0.377 1.00 68.50 186 THR A CA 1
ATOM 1396 C C . THR A 1 186 ? -9.737 -8.113 0.894 1.00 68.50 186 THR A C 1
ATOM 1398 O O . THR A 1 186 ? -8.643 -8.089 1.458 1.00 68.50 186 THR A O 1
ATOM 1401 N N . ASP A 1 187 ? -10.760 -8.853 1.326 1.00 57.16 187 ASP A N 1
ATOM 1402 C CA . ASP A 1 187 ? -10.734 -9.600 2.594 1.00 57.16 187 ASP A CA 1
ATOM 1403 C C . ASP A 1 187 ? -9.605 -10.652 2.661 1.00 57.16 187 ASP A C 1
ATOM 1405 O O . ASP A 1 187 ? -9.102 -10.926 3.746 1.00 57.16 187 ASP A O 1
ATOM 1409 N N . ASP A 1 188 ? -9.147 -11.171 1.513 1.00 68.69 188 ASP A N 1
ATOM 1410 C CA . ASP A 1 188 ? -8.026 -12.126 1.428 1.00 68.69 188 ASP A CA 1
ATOM 1411 C C . ASP A 1 188 ? -6.648 -11.464 1.205 1.00 68.69 188 ASP A C 1
ATOM 1413 O O . ASP A 1 188 ? -5.613 -12.132 1.256 1.00 68.69 188 ASP A O 1
ATOM 1417 N N . GLY A 1 189 ? -6.616 -10.156 0.928 1.00 84.06 189 GLY A N 1
ATOM 1418 C CA . GLY A 1 189 ? -5.380 -9.409 0.707 1.00 84.06 189 GLY A CA 1
ATOM 1419 C C . GLY A 1 189 ? -4.722 -9.021 2.031 1.00 84.06 189 GLY A C 1
ATOM 1420 O O . GLY A 1 189 ? -5.396 -8.612 2.974 1.00 84.06 189 GLY A O 1
ATOM 1421 N N . VAL A 1 190 ? -3.392 -9.092 2.101 1.00 89.81 190 VAL A N 1
ATOM 1422 C CA . VAL A 1 190 ? -2.622 -8.652 3.276 1.00 89.81 190 VAL A CA 1
ATOM 1423 C C . VAL A 1 190 ? -1.945 -7.330 2.950 1.00 89.81 190 VAL A C 1
ATOM 1425 O O . VAL A 1 190 ? -1.082 -7.281 2.079 1.00 89.81 190 VAL A O 1
ATOM 1428 N N . LEU A 1 191 ? -2.302 -6.259 3.657 1.00 92.62 191 LEU A N 1
ATOM 1429 C CA . LEU A 1 191 ? -1.691 -4.940 3.488 1.00 92.62 191 LEU A CA 1
ATOM 1430 C C . LEU A 1 191 ? -1.034 -4.496 4.795 1.00 92.62 191 LEU A C 1
ATOM 1432 O O . LEU A 1 191 ? -1.710 -4.080 5.731 1.00 92.62 191 LEU A O 1
ATOM 1436 N N . ASN A 1 192 ? 0.294 -4.552 4.846 1.00 93.94 192 ASN A N 1
ATOM 1437 C CA . ASN A 1 192 ? 1.084 -3.979 5.929 1.00 93.94 192 ASN A CA 1
ATOM 1438 C C . ASN A 1 192 ? 1.371 -2.506 5.630 1.00 93.94 192 ASN A C 1
ATOM 1440 O O . ASN A 1 192 ? 1.816 -2.166 4.534 1.00 93.94 192 ASN A O 1
ATOM 1444 N N . ILE A 1 193 ? 1.160 -1.641 6.615 1.00 93.31 193 ILE A N 1
ATOM 1445 C CA . ILE A 1 193 ? 1.532 -0.228 6.556 1.00 93.31 193 ILE A CA 1
ATOM 1446 C C . ILE A 1 193 ? 2.608 0.023 7.607 1.00 93.31 193 ILE A C 1
ATOM 1448 O O . ILE A 1 193 ? 2.458 -0.407 8.750 1.00 93.31 193 ILE A O 1
ATOM 1452 N N . GLU A 1 194 ? 3.672 0.730 7.229 1.00 95.19 194 GLU A N 1
ATOM 1453 C CA . GLU A 1 194 ? 4.786 1.096 8.107 1.00 95.19 194 GLU A CA 1
ATOM 1454 C C . GLU A 1 194 ? 5.191 2.557 7.858 1.00 95.19 194 GLU A C 1
ATOM 1456 O O . GLU A 1 194 ? 5.481 2.943 6.729 1.00 95.19 194 GLU A O 1
ATOM 1461 N N . ASN A 1 195 ? 5.208 3.410 8.884 1.00 94.56 195 ASN A N 1
ATOM 1462 C CA . ASN A 1 195 ? 5.648 4.815 8.770 1.00 94.56 195 ASN A CA 1
ATOM 1463 C C . ASN A 1 195 ? 5.092 5.563 7.537 1.00 94.56 195 ASN A C 1
ATOM 1465 O O . ASN A 1 195 ? 5.835 6.212 6.799 1.00 94.56 195 ASN A O 1
ATOM 1469 N N . THR A 1 196 ? 3.794 5.432 7.270 1.00 92.88 196 THR A N 1
ATOM 1470 C CA . THR A 1 196 ? 3.166 5.968 6.052 1.00 92.88 196 THR A CA 1
ATOM 1471 C C . THR A 1 196 ? 2.264 7.141 6.385 1.00 92.88 196 THR A C 1
ATOM 1473 O O . THR A 1 196 ? 1.504 7.105 7.355 1.00 92.88 196 THR A O 1
ATOM 1476 N N . ARG A 1 197 ? 2.353 8.196 5.576 1.00 90.19 197 ARG A N 1
ATOM 1477 C CA . ARG A 1 197 ? 1.592 9.430 5.749 1.00 90.19 197 ARG A CA 1
ATOM 1478 C C . ARG A 1 197 ? 0.335 9.438 4.886 1.00 90.19 197 ARG A C 1
ATOM 1480 O O . ARG A 1 197 ? 0.430 9.357 3.671 1.00 90.19 197 ARG A O 1
ATOM 1487 N N . PHE A 1 198 ? -0.826 9.617 5.500 1.00 87.75 198 PHE A N 1
ATOM 1488 C CA . PHE A 1 198 ? -2.098 9.883 4.830 1.00 87.75 198 PHE A CA 1
ATOM 1489 C C . PHE A 1 198 ? -2.382 11.380 4.904 1.00 87.75 198 PHE A C 1
ATOM 1491 O O . PHE A 1 198 ? -2.358 11.948 5.996 1.00 87.75 198 PHE A O 1
ATOM 1498 N N . GLN A 1 199 ? -2.602 12.036 3.768 1.00 85.25 199 GLN A N 1
ATOM 1499 C CA . GLN A 1 199 ? -2.732 13.494 3.706 1.00 85.25 199 GLN A CA 1
ATOM 1500 C C . GLN A 1 199 ? -3.720 13.975 2.642 1.00 85.25 199 GLN A C 1
ATOM 1502 O O . GLN A 1 199 ? -4.102 13.246 1.723 1.00 85.25 199 GLN A O 1
ATOM 1507 N N . ASN A 1 200 ? -4.140 15.231 2.769 1.00 79.94 200 ASN A N 1
ATOM 1508 C CA . ASN A 1 200 ? -4.940 15.910 1.756 1.00 79.94 200 ASN A CA 1
ATOM 1509 C C . ASN A 1 200 ? -4.072 16.398 0.575 1.00 79.94 200 ASN A C 1
ATOM 1511 O O . ASN A 1 200 ? -2.840 16.346 0.611 1.00 79.94 200 ASN A O 1
ATOM 1515 N N . SER A 1 201 ? -4.715 16.846 -0.510 1.00 81.62 201 SER A N 1
ATOM 1516 C CA . SER A 1 201 ? -4.034 17.186 -1.774 1.00 81.62 201 SER A CA 1
ATOM 1517 C C . SER A 1 201 ? -3.054 18.339 -1.663 1.00 81.62 201 SER A C 1
ATOM 1519 O O . SER A 1 201 ? -2.063 18.362 -2.387 1.00 81.62 201 SER A O 1
ATOM 1521 N N . ASP A 1 202 ? -3.350 19.308 -0.802 1.00 78.69 202 ASP A N 1
ATOM 1522 C CA . ASP A 1 202 ? -2.528 20.500 -0.606 1.00 78.69 202 ASP A CA 1
ATOM 1523 C C . ASP A 1 202 ? -1.464 20.309 0.489 1.00 78.69 202 ASP A C 1
ATOM 1525 O O . ASP A 1 202 ? -0.717 21.241 0.782 1.00 78.69 202 ASP A O 1
ATOM 1529 N N . ASN A 1 203 ? -1.368 19.101 1.071 1.00 78.31 203 ASN A N 1
ATOM 1530 C CA . ASN A 1 203 ? -0.448 18.747 2.154 1.00 78.31 203 ASN A CA 1
ATOM 1531 C C . ASN A 1 203 ? -0.586 19.635 3.409 1.00 78.31 203 ASN A C 1
ATOM 1533 O O . ASN A 1 203 ? 0.308 19.670 4.256 1.00 78.31 203 ASN A O 1
ATOM 1537 N N . SER A 1 204 ? -1.699 20.355 3.563 1.00 75.44 204 SER A N 1
ATOM 1538 C CA . SER A 1 204 ? -1.939 21.171 4.755 1.00 75.44 204 SER A CA 1
ATOM 1539 C C . SER A 1 204 ? -2.276 20.319 5.978 1.00 75.44 204 SER A C 1
ATOM 1541 O O . SER A 1 204 ? -2.034 20.741 7.109 1.00 75.44 204 SER A O 1
ATOM 1543 N N . ALA A 1 205 ? -2.786 19.101 5.774 1.00 75.69 205 ALA A N 1
ATOM 1544 C CA . ALA A 1 205 ? -3.172 18.211 6.853 1.00 75.69 205 ALA A CA 1
ATOM 1545 C C . ALA A 1 205 ? -2.924 16.734 6.531 1.00 75.69 205 ALA A C 1
ATOM 1547 O O . ALA A 1 205 ? -2.993 16.288 5.386 1.00 75.69 205 ALA A O 1
ATOM 1548 N N . GLY A 1 206 ? -2.646 15.956 7.575 1.00 78.19 206 GLY A N 1
ATOM 1549 C CA . GLY A 1 206 ? -2.437 14.523 7.450 1.00 78.19 206 GLY A CA 1
ATOM 1550 C C . GLY A 1 206 ? -1.960 13.869 8.737 1.00 78.19 206 GLY A C 1
ATOM 1551 O O . GLY A 1 206 ? -1.606 14.545 9.706 1.00 78.19 206 GLY A O 1
ATOM 1552 N N . ILE A 1 207 ? -1.918 12.546 8.708 1.00 81.44 207 ILE A N 1
ATOM 1553 C CA . ILE A 1 207 ? -1.481 11.666 9.785 1.00 81.44 207 ILE A CA 1
ATOM 1554 C C . ILE A 1 207 ? -0.358 10.772 9.280 1.00 81.44 207 ILE A C 1
ATOM 1556 O O . ILE A 1 207 ? -0.435 10.242 8.178 1.00 81.44 207 ILE A O 1
ATOM 1560 N N . THR A 1 208 ? 0.667 10.570 10.101 1.00 86.44 208 THR A N 1
ATOM 1561 C CA . THR A 1 208 ? 1.650 9.511 9.868 1.00 86.44 208 THR A CA 1
ATOM 1562 C C . THR A 1 208 ? 1.321 8.333 10.769 1.00 86.44 208 THR A C 1
ATOM 1564 O O . THR A 1 208 ? 1.339 8.465 11.992 1.00 86.44 208 THR A O 1
ATOM 1567 N N . LEU A 1 209 ? 1.017 7.192 10.159 1.00 86.31 209 LEU A N 1
ATOM 1568 C CA . LEU A 1 209 ? 0.710 5.959 10.862 1.00 86.31 209 LEU A CA 1
ATOM 1569 C C . LEU A 1 209 ? 1.983 5.098 10.959 1.00 86.31 209 LEU A C 1
ATOM 1571 O O . LEU A 1 209 ? 2.532 4.725 9.917 1.00 86.31 209 LEU A O 1
ATOM 1575 N N . PRO A 1 210 ? 2.466 4.769 12.172 1.00 88.75 210 PRO A N 1
ATOM 1576 C CA . PRO A 1 210 ? 3.640 3.916 12.336 1.00 88.75 210 PRO A CA 1
ATOM 1577 C C . PRO A 1 210 ? 3.351 2.469 11.931 1.00 88.75 210 PRO A C 1
ATOM 1579 O O . PRO A 1 210 ? 4.207 1.833 11.326 1.00 88.75 210 PRO A O 1
ATOM 1582 N N . SER A 1 211 ? 2.147 1.965 12.225 1.00 90.62 211 SER A N 1
ATOM 1583 C CA . SER A 1 211 ? 1.665 0.664 11.766 1.00 90.62 211 SER A CA 1
ATOM 1584 C C . SER A 1 211 ? 0.141 0.614 11.711 1.00 90.62 211 SER A C 1
ATOM 1586 O O . SER A 1 211 ? -0.524 1.277 12.504 1.00 90.62 211 SER A O 1
ATOM 1588 N N . ASN A 1 212 ? -0.412 -0.197 10.808 1.00 90.56 212 ASN A N 1
ATOM 1589 C CA . ASN A 1 212 ? -1.839 -0.526 10.782 1.00 90.56 212 ASN A CA 1
ATOM 1590 C C . ASN A 1 212 ? -2.199 -1.805 11.556 1.00 90.56 212 ASN A C 1
ATOM 1592 O O . ASN A 1 212 ? -3.326 -2.281 11.442 1.00 90.56 212 ASN A O 1
ATOM 1596 N N . LYS A 1 213 ? -1.262 -2.387 12.310 1.00 90.75 213 LYS A N 1
ATOM 1597 C CA . LYS A 1 213 ? -1.509 -3.590 13.110 1.00 90.75 213 LYS A CA 1
ATOM 1598 C C . LYS A 1 213 ? -2.097 -3.229 14.470 1.00 90.75 213 LYS A C 1
ATOM 1600 O O . LYS A 1 213 ? -1.553 -2.382 15.173 1.00 90.75 213 LYS A O 1
ATOM 1605 N N . ILE A 1 214 ? -3.179 -3.910 14.819 1.00 90.81 214 ILE A N 1
ATOM 1606 C CA . ILE A 1 214 ? -3.794 -3.929 16.146 1.00 90.81 214 ILE A CA 1
ATOM 1607 C C . ILE A 1 214 ? -3.314 -5.206 16.840 1.00 90.81 214 ILE A C 1
ATOM 1609 O O . ILE A 1 214 ? -3.149 -6.238 16.178 1.00 90.81 214 ILE A O 1
ATOM 1613 N N . SER A 1 215 ? -3.030 -5.150 18.143 1.00 91.75 215 SER A N 1
ATOM 1614 C CA . SER A 1 215 ? -2.523 -6.331 18.842 1.00 91.75 215 SER A CA 1
ATOM 1615 C C . SER A 1 215 ? -3.551 -7.480 18.825 1.00 91.75 215 SER A C 1
ATOM 1617 O O . SER A 1 215 ? -4.761 -7.233 18.849 1.00 91.75 215 SER A O 1
ATOM 1619 N N . PRO A 1 216 ? -3.106 -8.749 18.735 1.00 92.69 216 PRO A N 1
ATOM 1620 C CA . PRO A 1 216 ? -4.030 -9.871 18.631 1.00 92.69 216 PRO A CA 1
ATOM 1621 C C . PRO A 1 216 ? -4.917 -10.021 19.871 1.00 92.69 216 PRO A C 1
ATOM 1623 O O . PRO A 1 216 ? -4.443 -9.965 21.007 1.00 92.69 216 PRO A O 1
ATOM 1626 N N . ALA A 1 217 ? -6.199 -10.303 19.650 1.00 93.62 217 ALA A N 1
ATOM 1627 C CA . ALA A 1 217 ? -7.111 -10.750 20.697 1.00 93.62 217 ALA A CA 1
ATOM 1628 C C . ALA A 1 217 ? -7.118 -12.287 20.801 1.00 93.62 217 ALA A C 1
ATOM 1630 O O . ALA A 1 217 ? -6.588 -12.986 19.938 1.00 93.62 217 ALA A O 1
ATOM 1631 N N . LYS A 1 218 ? -7.752 -12.837 21.843 1.00 94.44 218 LYS A N 1
ATOM 1632 C CA . LYS A 1 218 ? -7.917 -14.291 22.031 1.00 94.44 218 LYS A CA 1
ATOM 1633 C C . LYS A 1 218 ? -9.382 -14.638 22.245 1.00 94.44 218 LYS A C 1
ATOM 1635 O O . LYS A 1 218 ? -10.041 -13.989 23.054 1.00 94.44 218 LYS A O 1
ATOM 1640 N N . VAL A 1 219 ? -9.875 -15.672 21.557 1.00 93.69 219 VAL A N 1
ATOM 1641 C CA . VAL A 1 219 ? -11.257 -16.153 21.738 1.00 93.69 219 VAL A CA 1
ATOM 1642 C C . VAL A 1 219 ? -11.526 -16.468 23.210 1.00 93.69 219 VAL A C 1
ATOM 1644 O O . VAL A 1 219 ? -10.737 -17.167 23.846 1.00 93.69 219 VAL A O 1
ATOM 1647 N N . GLY A 1 220 ? -12.644 -15.958 23.732 1.00 91.12 220 GLY A N 1
ATOM 1648 C CA . GLY A 1 220 ? -13.086 -16.182 25.111 1.00 91.12 220 GLY A CA 1
ATOM 1649 C C . GLY A 1 220 ? -12.316 -15.394 26.177 1.00 91.12 220 GLY A C 1
ATOM 1650 O O . GLY A 1 220 ? -12.650 -15.493 27.354 1.00 91.12 220 GLY A O 1
ATOM 1651 N N . ALA A 1 221 ? -11.312 -14.596 25.797 1.00 93.12 221 ALA A N 1
ATOM 1652 C CA . ALA A 1 221 ? -10.582 -13.734 26.719 1.00 93.12 221 ALA A CA 1
ATOM 1653 C C . ALA A 1 221 ? -11.066 -12.283 26.621 1.00 93.12 221 ALA A C 1
ATOM 1655 O O . ALA A 1 221 ? -11.336 -11.775 25.531 1.00 93.12 221 ALA A O 1
ATOM 1656 N N . ALA A 1 222 ? -11.121 -11.593 27.761 1.00 94.94 222 ALA A N 1
ATOM 1657 C CA . ALA A 1 222 ? -11.347 -10.156 27.770 1.00 94.94 222 ALA A CA 1
ATOM 1658 C C . ALA A 1 222 ? -10.225 -9.448 26.997 1.00 94.94 222 ALA A C 1
ATOM 1660 O O . ALA A 1 222 ? -9.040 -9.713 27.205 1.00 94.94 222 ALA A O 1
ATOM 1661 N N . TYR A 1 223 ? -10.616 -8.540 26.114 1.00 96.38 223 TYR A N 1
ATOM 1662 C CA . TYR A 1 223 ? -9.723 -7.753 25.284 1.00 96.38 223 TYR A CA 1
ATOM 1663 C C . TYR A 1 223 ? -9.978 -6.265 25.525 1.00 96.38 223 TYR A C 1
ATOM 1665 O O . TYR A 1 223 ? -11.125 -5.842 25.702 1.00 96.38 223 TYR A O 1
ATOM 1673 N N . ASN A 1 224 ? -8.900 -5.485 25.578 1.00 96.06 224 ASN A N 1
ATOM 1674 C CA . ASN A 1 224 ? -8.929 -4.046 25.803 1.00 96.06 224 ASN A CA 1
ATOM 1675 C C . ASN A 1 224 ? -7.666 -3.423 25.192 1.00 96.06 224 ASN A C 1
ATOM 1677 O O . ASN A 1 224 ? -6.569 -3.618 25.716 1.00 96.06 224 ASN A O 1
ATOM 1681 N N . GLU A 1 225 ? -7.819 -2.708 24.079 1.00 94.25 225 GLU A N 1
ATOM 1682 C CA . GLU A 1 225 ? -6.719 -2.023 23.401 1.00 94.25 225 GLU A CA 1
ATOM 1683 C C . GLU A 1 225 ? -7.134 -0.620 22.965 1.00 94.25 225 GLU A C 1
ATOM 1685 O O . GLU A 1 225 ? -8.152 -0.426 22.299 1.00 94.25 225 GLU A O 1
ATOM 1690 N N . SER A 1 226 ? -6.316 0.370 23.317 1.00 91.06 226 SER A N 1
ATOM 1691 C CA . SER A 1 226 ? -6.504 1.745 22.871 1.00 91.06 226 SER A CA 1
ATOM 1692 C C . SER A 1 226 ? -5.846 1.977 21.516 1.00 91.06 226 SER A C 1
ATOM 1694 O O . SER A 1 226 ? -4.638 1.816 21.353 1.00 91.06 226 SER A O 1
ATOM 1696 N N . VAL A 1 227 ? -6.631 2.466 20.564 1.00 87.25 227 VAL A N 1
ATOM 1697 C CA . VAL A 1 227 ? -6.157 2.948 19.271 1.00 87.25 227 VAL A CA 1
ATOM 1698 C C . VAL A 1 227 ? -5.999 4.457 19.361 1.00 87.25 227 VAL A C 1
ATOM 1700 O O . VAL A 1 227 ? -6.967 5.186 19.577 1.00 87.25 227 VAL A O 1
ATOM 1703 N N . THR A 1 228 ? -4.756 4.916 19.230 1.00 83.62 228 THR A N 1
ATOM 1704 C CA . THR A 1 228 ? -4.388 6.330 19.362 1.00 83.62 228 THR A CA 1
ATOM 1705 C C . THR A 1 228 ? -3.947 6.895 18.023 1.00 83.62 228 THR A C 1
ATOM 1707 O O . THR A 1 228 ? -3.100 6.321 17.341 1.00 83.62 228 THR A O 1
ATOM 1710 N N . ILE A 1 229 ? -4.490 8.055 17.675 1.00 77.94 229 ILE A N 1
ATOM 1711 C CA . ILE A 1 229 ? -4.291 8.713 16.389 1.00 77.94 229 ILE A CA 1
ATOM 1712 C C . ILE A 1 229 ? -3.782 10.135 16.653 1.00 77.94 229 ILE A C 1
ATOM 1714 O O . ILE A 1 229 ? -4.534 10.955 17.187 1.00 77.94 229 ILE A O 1
ATOM 1718 N N . PRO A 1 230 ? -2.512 10.446 16.330 1.00 76.88 230 PRO A N 1
ATOM 1719 C CA . PRO A 1 230 ? -1.973 11.790 16.506 1.00 76.88 230 PRO A CA 1
ATOM 1720 C C . PRO A 1 230 ? -2.540 12.746 15.451 1.00 76.88 230 PRO A C 1
ATOM 1722 O O . PRO A 1 230 ? -2.715 12.352 14.298 1.00 76.88 230 PRO A O 1
ATOM 1725 N N . TRP A 1 231 ? -2.740 14.019 15.803 1.00 74.50 231 TRP A N 1
ATOM 1726 C CA . TRP A 1 231 ? -3.091 15.063 14.831 1.00 74.50 231 TRP A CA 1
ATOM 1727 C C . TRP A 1 231 ? -1.983 16.120 14.675 1.00 74.50 231 TRP A C 1
ATOM 1729 O O . TRP A 1 231 ? -1.273 16.465 15.621 1.00 74.50 231 TRP A O 1
ATOM 1739 N N . ALA A 1 232 ? -1.810 16.632 13.449 1.00 63.19 232 ALA A N 1
ATOM 1740 C CA . ALA A 1 232 ? -0.673 17.485 13.084 1.00 63.19 232 ALA A CA 1
ATOM 1741 C C . ALA A 1 232 ? -0.857 18.973 13.451 1.00 63.19 232 ALA A C 1
ATOM 1743 O O . ALA A 1 232 ? 0.045 19.549 14.055 1.00 63.19 232 ALA A O 1
ATOM 1744 N N . ALA A 1 233 ? -1.998 19.599 13.127 1.00 56.50 233 ALA A N 1
ATOM 1745 C CA . ALA A 1 233 ? -2.361 20.952 13.573 1.00 56.50 233 ALA A CA 1
ATOM 1746 C C . ALA A 1 233 ? -3.778 21.356 13.114 1.00 56.50 233 ALA A C 1
ATOM 1748 O O . ALA A 1 233 ? -4.001 21.592 11.933 1.00 56.50 233 ALA A O 1
ATOM 1749 N N . ALA A 1 234 ? -4.702 21.479 14.066 1.00 51.94 234 ALA A N 1
ATOM 1750 C CA . ALA A 1 234 ? -5.774 22.476 14.178 1.00 51.94 234 ALA A CA 1
ATOM 1751 C C . ALA A 1 234 ? -6.432 22.223 15.545 1.00 51.94 234 ALA A C 1
ATOM 1753 O O . ALA A 1 234 ? -6.491 21.090 16.007 1.00 51.94 234 ALA A O 1
ATOM 1754 N N . SER A 1 235 ? -6.865 23.267 16.240 1.00 52.22 235 SER A N 1
ATOM 1755 C CA . SER A 1 235 ? -7.320 23.274 17.644 1.00 52.22 235 SER A CA 1
ATOM 1756 C C . SER A 1 235 ? -8.608 22.489 17.940 1.00 52.22 235 SER A C 1
ATOM 1758 O O . SER A 1 235 ? -9.187 22.630 19.017 1.00 52.22 235 SER A O 1
ATOM 1760 N N . LYS A 1 236 ? -9.072 21.676 16.997 1.00 59.59 236 LYS A N 1
ATOM 1761 C CA . LYS A 1 236 ? -10.248 20.830 17.122 1.00 59.59 236 LYS A CA 1
ATOM 1762 C C . LYS A 1 236 ? -9.834 19.454 16.655 1.00 59.59 236 LYS A C 1
ATOM 1764 O O . LYS A 1 236 ? -9.175 19.329 15.628 1.00 59.59 236 LYS A O 1
ATOM 1769 N N . GLY A 1 237 ? -10.136 18.463 17.475 1.00 66.75 237 GLY A N 1
ATOM 1770 C CA . GLY A 1 237 ? -9.762 17.103 17.176 1.00 66.75 237 GLY A CA 1
ATOM 1771 C C . GLY A 1 237 ? -10.406 16.543 15.921 1.00 66.75 237 GLY A C 1
ATOM 1772 O O . GLY A 1 237 ? -11.038 17.269 15.159 1.00 66.75 237 GLY A O 1
ATOM 1773 N N . TYR A 1 238 ? -10.285 15.236 15.715 1.00 77.25 238 TYR A N 1
ATOM 1774 C CA . TYR A 1 238 ? -11.131 14.589 14.718 1.00 77.25 238 TYR A CA 1
ATOM 1775 C C . TYR A 1 238 ? -12.603 14.745 15.119 1.00 77.25 238 TYR A C 1
ATOM 1777 O O . TYR A 1 238 ? -12.929 14.765 16.311 1.00 77.25 238 TYR A O 1
ATOM 1785 N N . ASP A 1 239 ? -13.481 14.866 14.127 1.00 78.94 239 ASP A N 1
ATOM 1786 C CA . ASP A 1 239 ? -14.924 14.961 14.361 1.00 78.94 239 ASP A CA 1
ATOM 1787 C C . ASP A 1 239 ? -15.488 13.587 14.701 1.00 78.94 239 ASP A C 1
ATOM 1789 O O . ASP A 1 239 ? -16.271 13.429 15.635 1.00 78.94 239 ASP A O 1
ATOM 1793 N N . THR A 1 240 ? -15.062 12.572 13.946 1.00 83.31 240 THR A N 1
ATOM 1794 C CA . THR A 1 240 ? -15.475 11.189 14.166 1.00 83.31 240 THR A CA 1
ATOM 1795 C C . THR A 1 240 ? -14.325 10.234 13.911 1.00 83.31 240 THR A C 1
ATOM 1797 O O . THR A 1 240 ? -13.602 10.372 12.921 1.00 83.31 240 THR A O 1
ATOM 1800 N N . PHE A 1 241 ? -14.244 9.212 14.754 1.00 86.00 241 PHE A N 1
ATOM 1801 C CA . PHE A 1 241 ? -13.447 8.021 14.528 1.00 86.00 241 PHE A CA 1
ATOM 1802 C C . PHE A 1 241 ? -14.343 6.801 14.689 1.00 86.00 241 PHE A C 1
ATOM 1804 O O . PHE A 1 241 ? -14.999 6.637 15.717 1.00 86.00 241 PHE A O 1
ATOM 1811 N N . THR A 1 242 ? -14.400 5.971 13.656 1.00 89.44 242 THR A N 1
ATOM 1812 C CA . THR A 1 242 ? -15.233 4.766 13.650 1.00 89.44 242 THR A CA 1
ATOM 1813 C C . THR A 1 242 ? -14.433 3.588 13.131 1.00 89.44 242 THR A C 1
ATOM 1815 O O . THR A 1 242 ? -13.514 3.757 12.331 1.00 89.44 242 THR A O 1
ATOM 1818 N N . MET A 1 243 ? -14.795 2.392 13.585 1.00 90.56 243 MET A N 1
ATOM 1819 C CA . MET A 1 243 ? -14.244 1.144 13.082 1.00 90.56 243 MET A CA 1
ATOM 1820 C C . MET A 1 243 ? -15.375 0.246 12.610 1.00 90.56 243 MET A C 1
ATOM 1822 O O . MET A 1 243 ? -16.245 -0.129 13.393 1.00 90.56 243 MET A O 1
ATOM 1826 N N . ALA A 1 244 ? -15.352 -0.101 11.328 1.00 90.06 244 ALA A N 1
ATOM 1827 C CA . ALA A 1 244 ? -16.236 -1.109 10.764 1.00 90.06 244 ALA A CA 1
ATOM 1828 C C . ALA A 1 244 ? -15.534 -2.472 10.716 1.00 90.06 244 ALA A C 1
ATOM 1830 O O . ALA A 1 244 ? -14.307 -2.545 10.619 1.00 90.06 244 ALA A O 1
ATOM 1831 N N . ASN A 1 245 ? -16.327 -3.545 10.716 1.00 90.25 245 ASN A N 1
ATOM 1832 C CA . ASN A 1 245 ? -15.866 -4.934 10.597 1.00 90.25 245 ASN A CA 1
ATOM 1833 C C . ASN A 1 245 ? -14.996 -5.442 11.759 1.00 90.25 245 ASN A C 1
ATOM 1835 O O . ASN A 1 245 ? -14.205 -6.371 11.561 1.00 90.25 245 ASN A O 1
ATOM 1839 N N . LEU A 1 246 ? -15.169 -4.883 12.962 1.00 93.12 246 LEU A N 1
ATOM 1840 C CA . LEU A 1 246 ? -14.595 -5.462 14.178 1.00 93.12 246 LEU A CA 1
ATOM 1841 C C . LEU A 1 246 ? -15.021 -6.937 14.333 1.00 93.12 246 LEU A C 1
ATOM 1843 O O . LEU A 1 246 ? -16.151 -7.273 13.970 1.00 93.12 246 LEU A O 1
ATOM 1847 N N . PRO A 1 247 ? -14.138 -7.815 14.848 1.00 93.19 247 PRO A N 1
ATOM 1848 C CA . PRO A 1 247 ? -14.505 -9.186 15.188 1.00 93.19 247 PRO A CA 1
ATOM 1849 C C . PRO A 1 247 ? -15.704 -9.260 16.142 1.00 93.19 247 PRO A C 1
ATOM 1851 O O . PRO A 1 247 ? -15.842 -8.430 17.043 1.00 93.19 247 PRO A O 1
ATOM 1854 N N . ASP A 1 248 ? -16.541 -10.285 15.972 1.00 93.38 248 ASP A N 1
ATOM 1855 C CA . ASP A 1 248 ? -17.726 -10.499 16.807 1.00 93.38 248 ASP A CA 1
ATOM 1856 C C . ASP A 1 248 ? -17.362 -10.553 18.293 1.00 93.38 248 ASP A C 1
ATOM 1858 O O . ASP A 1 248 ? -16.419 -11.242 18.686 1.00 93.38 248 ASP A O 1
ATOM 1862 N N . GLY A 1 249 ? -18.130 -9.837 19.119 1.00 93.50 249 GLY A N 1
ATOM 1863 C CA . GLY A 1 249 ? -17.882 -9.699 20.556 1.00 93.50 249 GLY A CA 1
ATOM 1864 C C . GLY A 1 249 ? -16.952 -8.542 20.935 1.00 93.50 249 GLY A C 1
ATOM 1865 O O . GLY A 1 249 ? -16.763 -8.295 22.126 1.00 93.50 249 GLY A O 1
ATOM 1866 N N . LEU A 1 250 ? -16.407 -7.811 19.955 1.00 96.06 250 LEU A N 1
ATOM 1867 C CA . LEU A 1 250 ? -15.654 -6.574 20.167 1.00 96.06 250 LEU A CA 1
ATOM 1868 C C . LEU A 1 250 ? -16.468 -5.342 19.768 1.00 96.06 250 LEU A C 1
ATOM 1870 O O . LEU A 1 250 ? -17.251 -5.355 18.821 1.00 96.06 250 LEU A O 1
ATOM 1874 N N . THR A 1 251 ? -16.248 -4.249 20.489 1.00 95.56 251 THR A N 1
ATOM 1875 C CA . THR A 1 251 ? -16.883 -2.948 20.257 1.00 95.56 251 THR A CA 1
ATOM 1876 C C . THR A 1 251 ? -15.852 -1.832 20.356 1.00 95.56 251 THR A C 1
ATOM 1878 O O . THR A 1 251 ? -14.808 -2.005 20.986 1.00 95.56 251 THR A O 1
ATOM 1881 N N . LEU A 1 252 ? -16.141 -0.689 19.734 1.00 95.94 252 LEU A N 1
ATOM 1882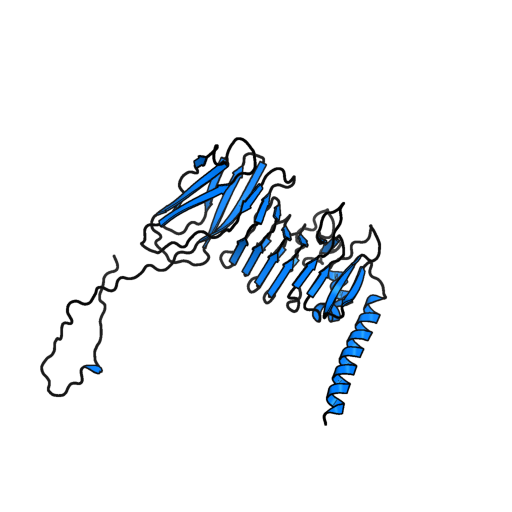 C CA . LEU A 1 252 ? -15.337 0.524 19.855 1.00 95.94 252 LEU A CA 1
ATOM 1883 C C . LEU A 1 252 ? -16.026 1.494 20.818 1.00 95.94 252 LEU A C 1
ATOM 1885 O O . LEU A 1 252 ? -17.215 1.777 20.661 1.00 95.94 252 LEU A O 1
ATOM 1889 N N . SER A 1 253 ? -15.285 2.027 21.787 1.00 94.69 253 SER A N 1
ATOM 1890 C CA . SER A 1 253 ? -15.767 3.133 22.614 1.00 94.69 253 SER A CA 1
ATOM 1891 C C . SER A 1 253 ? -15.995 4.396 21.771 1.00 94.69 253 SER A C 1
ATOM 1893 O O . SER A 1 253 ? -15.407 4.545 20.695 1.00 94.69 253 SER A O 1
ATOM 1895 N N . PRO A 1 254 ? -16.771 5.373 22.268 1.00 90.88 254 PRO A N 1
ATOM 1896 C CA . PRO A 1 254 ? -16.694 6.728 21.745 1.00 90.88 254 PRO A CA 1
ATOM 1897 C C . PRO A 1 254 ? -15.241 7.218 21.728 1.00 90.88 254 PRO A C 1
ATOM 1899 O O . PRO A 1 254 ? -14.438 6.858 22.593 1.00 90.88 254 PRO A O 1
ATOM 1902 N N . MET A 1 255 ? -14.913 8.024 20.724 1.00 90.31 255 MET A N 1
ATOM 1903 C CA . MET A 1 255 ? -13.610 8.666 20.620 1.00 90.31 255 MET A CA 1
ATOM 1904 C C . MET A 1 255 ? -13.483 9.790 21.647 1.00 90.31 255 MET A C 1
ATOM 1906 O O . MET A 1 255 ? -14.377 10.624 21.785 1.00 90.31 255 MET A O 1
ATOM 1910 N N . GLU A 1 256 ? -12.321 9.860 22.281 1.00 90.00 256 GLU A N 1
ATOM 1911 C CA . GLU A 1 256 ? -11.930 10.929 23.186 1.00 90.00 256 GLU A CA 1
ATOM 1912 C C . GLU A 1 256 ? -10.803 11.761 22.571 1.00 90.00 256 GLU A C 1
ATOM 1914 O O . GLU A 1 256 ? -9.788 11.238 22.106 1.00 90.00 256 GLU A O 1
ATOM 1919 N N . ASN A 1 257 ? -10.994 13.078 22.567 1.00 87.81 257 ASN A N 1
ATOM 1920 C CA . ASN A 1 257 ? -10.070 14.051 22.000 1.00 87.81 257 ASN A CA 1
ATOM 1921 C C . ASN A 1 257 ? -9.232 14.687 23.117 1.00 87.81 257 ASN A C 1
ATOM 1923 O O . ASN A 1 257 ? -9.759 15.434 23.939 1.00 87.81 257 ASN A O 1
ATOM 1927 N N . ASP A 1 258 ? -7.920 14.449 23.111 1.00 87.00 258 ASP A N 1
ATOM 1928 C CA . ASP A 1 258 ? -6.966 15.068 24.031 1.00 87.00 258 ASP A CA 1
ATOM 1929 C C . ASP A 1 258 ? -6.251 16.234 23.334 1.00 87.00 258 ASP A C 1
ATOM 1931 O O . ASP A 1 258 ? -5.301 16.065 22.562 1.00 87.00 258 ASP A O 1
ATOM 1935 N N . VAL A 1 259 ? -6.735 17.448 23.610 1.00 82.81 259 VAL A N 1
ATOM 1936 C CA . VAL A 1 259 ? -6.205 18.704 23.051 1.00 82.81 259 VAL A CA 1
ATOM 1937 C C . VAL A 1 259 ? -4.760 18.956 23.475 1.00 82.81 259 VAL A C 1
ATOM 1939 O O . VAL A 1 259 ? -3.969 19.451 22.667 1.00 82.81 259 VAL A O 1
ATOM 1942 N N . ALA A 1 260 ? -4.399 18.595 24.707 1.00 84.12 260 ALA A N 1
ATOM 1943 C CA . ALA A 1 260 ? -3.070 18.844 25.250 1.00 84.12 260 ALA A CA 1
ATOM 1944 C C . ALA A 1 260 ? -2.031 17.906 24.623 1.00 84.12 260 ALA A C 1
ATOM 1946 O O . ALA A 1 260 ? -0.988 18.367 24.157 1.00 84.12 260 ALA A O 1
ATOM 1947 N N . ALA A 1 261 ? -2.336 16.608 24.550 1.00 84.44 261 ALA A N 1
ATOM 1948 C CA . ALA A 1 261 ? -1.454 15.604 23.951 1.00 84.44 261 ALA A CA 1
ATOM 1949 C C . ALA A 1 261 ? -1.578 15.501 22.423 1.00 84.44 261 ALA A C 1
ATOM 1951 O O . ALA A 1 261 ? -0.836 14.753 21.789 1.00 84.44 261 ALA A O 1
ATOM 1952 N N . ARG A 1 262 ? -2.507 16.257 21.834 1.00 81.31 262 ARG A N 1
ATOM 1953 C CA . ARG A 1 262 ? -2.771 16.326 20.399 1.00 81.31 262 ARG A CA 1
ATOM 1954 C C . ARG A 1 262 ? -3.082 14.977 19.744 1.00 81.31 262 ARG A C 1
ATOM 1956 O O . ARG A 1 262 ? -2.493 14.604 18.726 1.00 81.31 262 ARG A O 1
ATOM 1963 N N . LYS A 1 263 ? -4.009 14.242 20.348 1.00 84.31 263 LYS A N 1
ATOM 1964 C CA . LYS A 1 263 ? -4.366 12.890 19.917 1.00 84.31 263 LYS A CA 1
ATOM 1965 C C . LYS A 1 263 ? -5.847 12.608 20.129 1.00 84.31 263 LYS A C 1
ATOM 1967 O O . LYS A 1 263 ? -6.444 13.090 21.090 1.00 84.31 263 LYS A O 1
ATOM 1972 N N . SER A 1 264 ? -6.397 11.754 19.280 1.00 84.69 264 SER A N 1
ATOM 1973 C CA . SER A 1 264 ? -7.670 11.082 19.529 1.00 84.69 264 SER A CA 1
ATOM 1974 C C . SER A 1 264 ? -7.419 9.650 19.954 1.00 84.69 264 SER A C 1
ATOM 1976 O O . SER A 1 264 ? -6.564 8.978 19.378 1.00 84.69 264 SER A O 1
ATOM 1978 N N . THR A 1 265 ? -8.169 9.183 20.944 1.00 89.25 265 THR A N 1
ATOM 1979 C CA . THR A 1 265 ? -8.089 7.806 21.435 1.00 89.25 265 THR A CA 1
ATOM 1980 C C . THR A 1 265 ? -9.475 7.185 21.429 1.00 89.25 265 THR A C 1
ATOM 1982 O O . THR A 1 265 ? -10.442 7.821 21.834 1.00 89.25 265 THR A O 1
ATOM 1985 N N . ALA A 1 266 ? -9.580 5.942 20.983 1.00 91.62 266 ALA A N 1
ATOM 1986 C CA . ALA A 1 266 ? -10.751 5.106 21.213 1.00 91.62 266 ALA A CA 1
ATOM 1987 C C . ALA A 1 266 ? -10.284 3.713 21.623 1.00 91.62 266 ALA A C 1
ATOM 1989 O O . ALA A 1 266 ? -9.195 3.285 21.242 1.00 91.62 266 ALA A O 1
ATOM 1990 N N . THR A 1 267 ? -11.096 3.004 22.393 1.00 94.69 267 THR A N 1
ATOM 1991 C CA . THR A 1 267 ? -10.734 1.699 22.939 1.00 94.69 267 THR A CA 1
ATOM 1992 C C . THR A 1 267 ? -11.576 0.616 22.289 1.00 94.69 267 THR A C 1
ATOM 1994 O O . THR A 1 267 ? -12.806 0.672 22.319 1.00 94.69 267 THR A O 1
ATOM 1997 N N . ILE A 1 268 ? -10.907 -0.380 21.714 1.00 96.38 268 ILE A N 1
ATOM 1998 C CA . ILE A 1 268 ? -11.534 -1.629 21.296 1.00 96.38 268 ILE A CA 1
ATOM 1999 C C . ILE A 1 268 ? -11.625 -2.514 22.534 1.00 96.38 268 ILE A C 1
ATOM 2001 O O . ILE A 1 268 ? -10.616 -2.776 23.189 1.00 96.38 268 ILE A O 1
ATOM 2005 N N . SER A 1 269 ? -12.827 -2.970 22.874 1.00 97.00 269 SER A N 1
ATOM 2006 C CA . SER A 1 269 ? -13.029 -3.814 24.051 1.00 97.00 269 SER A CA 1
ATOM 2007 C C . SER A 1 269 ? -14.125 -4.852 23.862 1.00 97.00 269 SER A C 1
ATOM 2009 O O . SER A 1 269 ? -15.005 -4.698 23.013 1.00 97.00 269 SER A O 1
ATOM 2011 N N . GLY A 1 270 ? -14.059 -5.914 24.662 1.00 96.62 270 GLY A N 1
ATOM 2012 C CA . GLY A 1 270 ? -15.063 -6.972 24.685 1.00 96.62 270 GLY A CA 1
ATOM 2013 C C . GLY A 1 270 ? -14.446 -8.352 24.854 1.00 96.62 270 GLY A C 1
ATOM 2014 O O . GLY A 1 270 ? -13.378 -8.505 25.445 1.00 96.62 270 GLY A O 1
ATOM 2015 N N . THR A 1 271 ? -15.131 -9.376 24.361 1.00 96.31 271 THR A N 1
ATOM 2016 C CA . THR A 1 271 ? -14.668 -10.768 24.407 1.00 96.31 271 THR A CA 1
ATOM 2017 C C . THR A 1 271 ? -14.974 -11.409 23.063 1.00 96.31 271 THR A C 1
ATOM 2019 O O . THR A 1 271 ? -16.145 -11.659 22.772 1.00 96.31 271 THR A O 1
ATOM 2022 N N . PRO A 1 272 ? -13.961 -11.636 22.210 1.00 94.38 272 PRO A N 1
ATOM 2023 C CA . PRO A 1 272 ? -14.208 -12.130 20.874 1.00 94.38 272 PRO A CA 1
ATOM 2024 C C . PRO A 1 272 ? -14.618 -13.603 20.908 1.00 94.38 272 PRO A C 1
ATOM 2026 O O . PRO A 1 272 ? -14.134 -14.382 21.734 1.00 94.38 272 PRO A O 1
ATOM 2029 N N . THR A 1 273 ? -15.493 -13.997 19.987 1.00 92.62 273 THR A N 1
ATOM 2030 C CA . THR A 1 273 ? -16.099 -15.342 19.981 1.00 92.62 273 THR A CA 1
ATOM 2031 C C . THR A 1 273 ? -15.529 -16.269 18.910 1.00 92.62 273 THR A C 1
ATOM 2033 O O . THR A 1 273 ? -15.614 -17.486 19.047 1.00 92.62 273 THR A O 1
ATOM 2036 N N . THR A 1 274 ? -14.914 -15.718 17.860 1.00 91.38 274 THR A N 1
ATOM 2037 C CA . THR A 1 274 ? -14.451 -16.486 16.694 1.00 91.38 274 THR A CA 1
ATOM 2038 C C . THR A 1 274 ? -13.004 -16.157 16.353 1.00 91.38 274 THR A C 1
ATOM 2040 O O . THR A 1 274 ? -12.639 -14.990 16.234 1.00 91.38 274 THR A O 1
ATOM 2043 N N . ALA A 1 275 ? -12.179 -17.190 16.160 1.00 90.75 275 ALA A N 1
ATOM 2044 C CA . ALA A 1 275 ? -10.789 -17.027 15.748 1.00 90.75 275 ALA A CA 1
ATOM 2045 C C . ALA A 1 275 ? -10.705 -16.657 14.262 1.00 90.75 275 ALA A C 1
ATOM 2047 O O . ALA A 1 275 ? -11.349 -17.290 13.425 1.00 90.75 275 ALA A O 1
ATOM 2048 N N . GLN A 1 276 ? -9.898 -15.651 13.935 1.00 88.75 276 GLN A N 1
ATOM 2049 C CA . GLN A 1 276 ? -9.753 -15.093 12.591 1.00 88.75 276 GLN A CA 1
ATOM 2050 C C . GLN A 1 276 ? -8.327 -14.561 12.411 1.00 88.75 276 GLN A C 1
ATOM 2052 O O . GLN A 1 276 ? -7.717 -14.087 13.366 1.00 88.75 276 GLN A O 1
ATOM 2057 N N . LYS A 1 277 ? -7.790 -14.637 11.191 1.00 86.81 277 LYS A N 1
ATOM 2058 C CA . LYS A 1 277 ? -6.479 -14.069 10.846 1.00 86.81 277 LYS A CA 1
ATOM 2059 C C . LYS A 1 277 ? -6.624 -13.011 9.767 1.00 86.81 277 LYS A C 1
ATOM 2061 O O . LYS A 1 277 ? -7.459 -13.169 8.882 1.00 86.81 277 LYS A O 1
ATOM 2066 N N . ASN A 1 278 ? -5.771 -11.994 9.827 1.00 80.75 278 ASN A N 1
ATOM 2067 C CA . ASN A 1 278 ? -5.706 -10.870 8.900 1.00 80.75 278 ASN A CA 1
ATOM 2068 C C . ASN A 1 278 ? -7.064 -10.172 8.721 1.00 80.75 278 ASN A C 1
ATOM 2070 O O . ASN A 1 278 ? -7.395 -9.731 7.621 1.00 80.75 278 ASN A O 1
ATOM 2074 N N . ARG A 1 279 ? -7.878 -10.072 9.783 1.00 85.94 279 ARG A N 1
ATOM 2075 C CA . ARG A 1 279 ? -9.182 -9.410 9.681 1.00 85.94 279 ARG A CA 1
ATOM 2076 C C . ARG A 1 279 ? -8.960 -7.930 9.394 1.00 85.94 279 ARG A C 1
ATOM 2078 O O . ARG A 1 279 ? -8.313 -7.227 10.171 1.00 85.94 279 ARG A O 1
ATOM 2085 N N . VAL A 1 280 ? -9.533 -7.459 8.289 1.00 87.81 280 VAL A N 1
ATOM 2086 C CA . VAL A 1 280 ? -9.484 -6.049 7.900 1.00 87.81 280 VAL A CA 1
ATOM 2087 C C . VAL A 1 280 ? -10.577 -5.280 8.636 1.00 87.81 280 VAL A C 1
ATOM 2089 O O . VAL A 1 280 ? -11.768 -5.410 8.339 1.00 87.81 280 VAL A O 1
ATOM 2092 N N . VAL A 1 281 ? -10.154 -4.448 9.582 1.00 88.62 281 VAL A N 1
ATOM 2093 C CA . VAL A 1 281 ? -10.991 -3.479 10.292 1.00 88.62 281 VAL A CA 1
ATOM 2094 C C . VAL A 1 281 ? -10.825 -2.129 9.604 1.00 88.62 281 VAL A C 1
ATOM 2096 O O . VAL A 1 281 ? -9.711 -1.635 9.442 1.00 88.62 281 VAL A O 1
ATOM 2099 N N . ARG A 1 282 ? -11.920 -1.510 9.163 1.00 88.38 282 ARG A N 1
ATOM 2100 C CA . ARG A 1 282 ? -11.853 -0.232 8.437 1.00 88.38 282 ARG A CA 1
ATOM 2101 C C . ARG A 1 282 ? -11.987 0.915 9.419 1.00 88.38 282 ARG A C 1
ATOM 2103 O O . ARG A 1 282 ? -13.077 1.151 9.935 1.00 88.38 282 ARG A O 1
ATOM 2110 N N . ALA A 1 283 ? -10.878 1.597 9.675 1.00 87.12 283 ALA A N 1
ATOM 2111 C CA . ALA A 1 283 ? -10.831 2.762 10.537 1.00 87.12 283 ALA A CA 1
ATOM 2112 C C . ALA A 1 283 ? -11.094 4.022 9.707 1.00 87.12 283 ALA A C 1
ATOM 2114 O O . ALA A 1 283 ? -10.262 4.408 8.888 1.00 87.12 283 ALA A O 1
ATOM 2115 N N . THR A 1 284 ? -12.244 4.661 9.910 1.00 86.81 284 THR A N 1
ATOM 2116 C CA . THR A 1 284 ? -12.594 5.910 9.227 1.00 86.81 284 THR A CA 1
ATOM 2117 C C . THR A 1 284 ? -12.402 7.086 10.171 1.00 86.81 284 THR A C 1
ATOM 2119 O O . THR A 1 284 ? -12.991 7.129 11.255 1.00 86.81 284 THR A O 1
ATOM 2122 N N . ILE A 1 285 ? -11.590 8.045 9.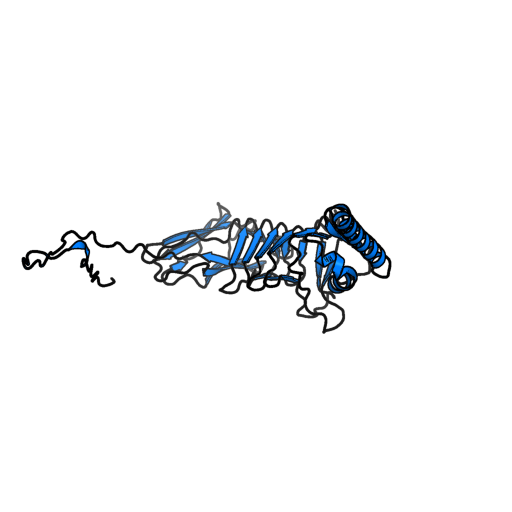734 1.00 82.75 285 ILE A N 1
ATOM 2123 C CA . ILE A 1 285 ? -11.299 9.299 10.426 1.00 82.75 285 ILE A CA 1
ATOM 2124 C C . ILE A 1 285 ? -11.901 10.433 9.605 1.00 82.75 285 ILE A C 1
ATOM 2126 O O . ILE A 1 285 ? -11.600 10.552 8.416 1.00 82.75 285 ILE A O 1
ATOM 2130 N N . LYS A 1 286 ? -12.706 11.283 10.246 1.00 83.50 286 LYS A N 1
ATOM 2131 C CA . LYS A 1 286 ? -13.245 12.500 9.628 1.00 83.50 286 LYS A CA 1
ATOM 2132 C C . LYS A 1 286 ? -12.734 13.741 10.327 1.00 83.50 286 LYS A C 1
ATOM 2134 O O . LYS A 1 286 ? -12.696 13.794 11.559 1.00 83.50 286 LYS A O 1
ATOM 2139 N N . ASN A 1 287 ? -12.359 14.737 9.537 1.00 77.00 287 ASN A N 1
ATOM 2140 C CA . ASN A 1 287 ? -11.912 16.034 10.024 1.00 77.00 287 ASN A CA 1
ATOM 2141 C C . ASN A 1 287 ? -12.595 17.152 9.226 1.00 77.00 287 ASN A C 1
ATOM 2143 O O . ASN A 1 287 ? -12.049 17.665 8.246 1.00 77.00 287 ASN A O 1
ATOM 2147 N N . GLY A 1 288 ? -13.816 17.497 9.627 1.00 73.12 288 GLY A N 1
ATOM 2148 C CA . GLY A 1 288 ? -14.635 18.551 9.048 1.00 73.12 288 GLY A CA 1
ATOM 2149 C C . GLY A 1 288 ? -14.790 18.418 7.542 1.00 73.12 288 GLY A C 1
ATOM 2150 O O . GLY A 1 288 ? -15.094 17.359 7.004 1.00 73.12 288 GLY A O 1
ATOM 2151 N N . THR A 1 289 ? -14.551 19.527 6.848 1.00 67.94 289 THR A N 1
ATOM 2152 C CA . THR A 1 289 ? -14.477 19.577 5.384 1.00 67.94 289 THR A CA 1
ATOM 2153 C C . THR A 1 289 ? -13.054 19.367 4.858 1.00 67.94 289 THR A C 1
ATOM 2155 O O . THR A 1 289 ? -12.825 19.530 3.662 1.00 67.94 289 THR A O 1
ATOM 2158 N N . SER A 1 290 ? -12.075 19.093 5.728 1.00 67.75 290 SER A N 1
ATOM 2159 C CA . SER A 1 290 ? -10.660 19.040 5.354 1.00 67.75 290 SER A CA 1
ATOM 2160 C C . SER A 1 290 ? -10.282 17.708 4.715 1.00 67.75 290 SER A C 1
ATOM 2162 O O . SER A 1 290 ? -9.564 17.712 3.714 1.00 67.75 290 SER A O 1
ATOM 2164 N N . TYR A 1 291 ? -10.729 16.586 5.286 1.00 71.25 291 TYR A N 1
ATOM 2165 C CA . TYR A 1 291 ? -10.524 15.245 4.730 1.00 71.25 291 TYR A CA 1
ATOM 2166 C C . TYR A 1 291 ? -11.320 14.174 5.484 1.00 71.25 291 TYR A C 1
ATOM 2168 O O . TYR A 1 291 ? -11.516 14.264 6.698 1.00 71.25 291 TYR A O 1
ATOM 2176 N N . ASP A 1 292 ? -11.641 13.113 4.746 1.00 78.06 292 ASP A N 1
ATOM 2177 C CA . ASP A 1 292 ? -12.065 11.816 5.265 1.00 78.06 292 ASP A CA 1
ATOM 2178 C C . ASP A 1 292 ? -11.022 10.784 4.797 1.00 78.06 292 ASP A C 1
ATOM 2180 O O . ASP A 1 292 ? -10.709 10.730 3.606 1.00 78.06 292 ASP A O 1
ATOM 2184 N N . PHE A 1 293 ? -10.466 9.984 5.712 1.00 76.75 293 PHE A N 1
ATOM 2185 C CA . PHE A 1 293 ? -9.591 8.855 5.364 1.00 76.75 293 PHE A CA 1
ATOM 2186 C C . PHE A 1 293 ? -10.170 7.556 5.906 1.00 76.75 293 PHE A C 1
ATOM 2188 O O . PHE A 1 293 ? -10.528 7.489 7.085 1.00 76.75 293 PHE A O 1
ATOM 2195 N N . THR A 1 294 ? -10.175 6.508 5.083 1.00 82.38 294 THR A N 1
ATOM 2196 C CA . THR A 1 294 ? -10.364 5.133 5.544 1.00 82.38 294 THR A CA 1
ATOM 2197 C C . THR A 1 294 ? -9.039 4.389 5.495 1.00 82.38 294 THR A C 1
ATOM 2199 O O . THR A 1 294 ? -8.418 4.231 4.444 1.00 82.38 294 THR A O 1
ATOM 2202 N N . ILE A 1 295 ? -8.607 3.915 6.659 1.00 83.75 295 ILE A N 1
ATOM 2203 C CA . ILE A 1 295 ? -7.375 3.157 6.834 1.00 83.75 295 ILE A CA 1
ATOM 2204 C C . ILE A 1 295 ? -7.748 1.687 7.069 1.00 83.75 295 ILE A C 1
ATOM 2206 O O . ILE A 1 295 ? -8.508 1.390 7.997 1.00 83.75 295 ILE A O 1
ATOM 2210 N N . PRO A 1 296 ? -7.226 0.747 6.263 1.00 86.44 296 PRO A N 1
ATOM 2211 C CA . PRO A 1 296 ? -7.365 -0.674 6.542 1.00 86.44 296 PRO A CA 1
ATOM 2212 C C . PRO A 1 296 ? -6.429 -1.056 7.695 1.00 86.44 296 PRO A C 1
ATOM 2214 O O . PRO A 1 296 ? -5.210 -1.113 7.527 1.00 86.44 296 PRO A O 1
ATOM 2217 N N . MET A 1 297 ? -6.996 -1.307 8.871 1.00 88.56 297 MET A N 1
ATOM 2218 C CA . MET A 1 297 ? -6.295 -1.849 10.035 1.00 88.56 297 MET A CA 1
ATOM 2219 C C . MET A 1 297 ? -6.357 -3.378 10.005 1.00 88.56 297 MET A C 1
ATOM 2221 O O . MET A 1 297 ? -7.362 -3.950 9.584 1.00 88.56 297 MET A O 1
ATOM 2225 N N . MET A 1 298 ? -5.300 -4.044 10.459 1.00 89.06 298 MET A N 1
ATOM 2226 C CA . MET A 1 298 ? -5.243 -5.502 10.559 1.00 89.06 298 MET A CA 1
ATOM 2227 C C . MET A 1 298 ? -5.346 -5.935 12.012 1.00 89.06 298 MET A C 1
ATOM 2229 O O . MET A 1 298 ? -4.574 -5.472 12.853 1.00 89.06 298 MET A O 1
ATOM 2233 N N . MET A 1 299 ? -6.274 -6.849 12.279 1.00 90.56 299 MET A N 1
ATOM 2234 C CA . MET A 1 299 ? -6.489 -7.432 13.594 1.00 90.56 299 MET A CA 1
ATOM 2235 C C . MET A 1 299 ? -6.558 -8.956 13.497 1.00 90.56 299 MET A C 1
ATOM 2237 O O . MET A 1 299 ? -7.240 -9.503 12.631 1.00 90.56 299 MET A O 1
ATOM 2241 N N . ASP A 1 300 ? -5.882 -9.635 14.418 1.00 92.00 300 ASP A N 1
ATOM 2242 C CA . ASP A 1 300 ? -5.969 -11.084 14.575 1.00 92.00 300 ASP A CA 1
ATOM 2243 C C . ASP A 1 300 ? -6.802 -11.432 15.813 1.00 92.00 300 ASP A C 1
ATOM 2245 O O . ASP A 1 300 ? -6.741 -10.756 16.841 1.00 92.00 300 ASP A O 1
ATOM 2249 N N . VAL A 1 301 ? -7.559 -12.526 15.722 1.00 93.00 301 VAL A N 1
ATOM 2250 C CA . VAL A 1 301 ? -8.165 -13.198 16.872 1.00 93.00 301 VAL A CA 1
ATOM 2251 C C . VAL A 1 301 ? -7.633 -14.622 16.917 1.00 93.00 301 VAL A C 1
ATOM 2253 O O . VAL A 1 301 ? -7.992 -15.483 16.111 1.00 93.00 301 VAL A O 1
ATOM 2256 N N . GLU A 1 302 ? -6.759 -14.882 17.875 1.00 93.12 302 GLU A N 1
ATOM 2257 C CA . GLU A 1 302 ? -6.165 -16.191 18.086 1.00 93.12 302 GLU A CA 1
ATOM 2258 C C . GLU A 1 302 ? -7.168 -17.156 18.723 1.00 93.12 302 GLU A C 1
ATOM 2260 O O . GLU A 1 302 ? -8.075 -16.766 19.466 1.00 93.12 302 GLU A O 1
ATOM 2265 N N . LYS A 1 303 ? -6.975 -18.455 18.471 1.00 88.00 303 LYS A N 1
ATOM 2266 C CA . LYS A 1 303 ? -7.729 -19.494 19.176 1.00 88.00 303 LYS A CA 1
ATOM 2267 C C . LYS A 1 303 ? -7.471 -19.376 20.680 1.00 88.00 303 LYS A C 1
ATOM 2269 O O . LYS A 1 303 ? -6.323 -19.260 21.106 1.00 88.00 303 LYS A O 1
ATOM 2274 N N . GLY A 1 304 ? -8.542 -19.440 21.466 1.00 72.06 304 GLY A N 1
ATOM 2275 C CA . GLY A 1 304 ? -8.447 -19.519 22.917 1.00 72.06 304 GLY A CA 1
ATOM 2276 C C . GLY A 1 304 ? -7.700 -20.782 23.344 1.00 72.06 304 GLY A C 1
ATOM 2277 O O . GLY A 1 304 ? -7.735 -21.813 22.666 1.00 72.06 304 GLY A O 1
ATOM 2278 N N . THR A 1 305 ? -7.005 -20.709 24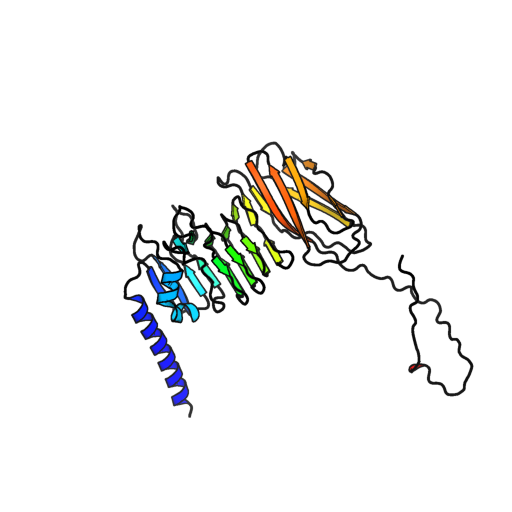.473 1.00 66.81 305 THR A N 1
ATOM 2279 C CA . THR A 1 305 ? -6.432 -21.891 25.117 1.00 66.81 305 THR A CA 1
ATOM 2280 C C . THR A 1 305 ? -7.556 -22.743 25.688 1.00 66.81 305 THR A C 1
ATOM 2282 O O . THR A 1 305 ? -8.241 -22.320 26.616 1.00 66.81 305 THR A O 1
ATOM 2285 N N . VAL A 1 306 ? -7.726 -23.955 25.158 1.00 57.44 306 VAL A N 1
ATOM 2286 C CA . VAL A 1 306 ? -8.558 -24.975 25.800 1.00 57.44 306 VAL A CA 1
ATOM 2287 C C . VAL A 1 306 ? -7.785 -25.478 27.013 1.00 57.44 306 VAL A C 1
ATOM 2289 O O . VAL A 1 306 ? -6.762 -26.149 26.867 1.00 57.44 306 VAL A O 1
ATOM 2292 N N . ALA A 1 307 ? -8.246 -25.131 28.213 1.00 53.72 307 ALA A N 1
ATOM 2293 C CA . ALA A 1 307 ? -7.771 -25.783 29.420 1.00 53.72 307 ALA A CA 1
ATOM 2294 C C . ALA A 1 307 ? -8.300 -27.221 29.399 1.00 53.72 307 ALA A C 1
ATOM 2296 O O . ALA A 1 307 ? -9.490 -27.452 29.601 1.00 53.72 307 ALA A O 1
ATOM 2297 N N . VAL A 1 308 ? -7.428 -28.186 29.108 1.00 53.66 308 VAL A N 1
ATOM 2298 C CA . VAL A 1 308 ? -7.746 -29.593 29.357 1.00 53.66 308 VAL A CA 1
ATOM 2299 C C . VAL A 1 308 ? -7.779 -29.745 30.877 1.00 53.66 308 VAL A C 1
ATOM 2301 O O . VAL A 1 308 ? -6.769 -29.426 31.514 1.00 53.66 308 VAL A O 1
ATOM 2304 N N . PRO A 1 309 ? -8.903 -30.167 31.484 1.00 55.12 309 PRO A N 1
ATOM 2305 C CA . PRO A 1 309 ? -8.927 -30.451 32.909 1.00 55.12 309 PRO A CA 1
ATOM 2306 C C . PRO A 1 309 ? -7.802 -31.434 33.219 1.00 55.12 309 PRO A C 1
ATOM 2308 O O . PRO A 1 309 ? -7.683 -32.464 32.552 1.00 55.12 309 PRO A O 1
ATOM 2311 N N . THR A 1 310 ? -6.958 -31.121 34.200 1.00 51.03 310 THR A N 1
ATOM 2312 C CA . THR A 1 310 ? -5.988 -32.089 34.708 1.00 51.03 310 THR A CA 1
ATOM 2313 C C . THR A 1 310 ? -6.783 -33.312 35.151 1.00 51.03 310 THR A C 1
ATOM 2315 O O . THR A 1 310 ? -7.585 -33.205 36.078 1.00 51.03 310 THR A O 1
ATOM 2318 N N . ALA A 1 311 ? -6.622 -34.447 34.466 1.00 54.19 311 ALA A N 1
ATOM 2319 C CA . ALA A 1 311 ? -7.269 -35.690 34.862 1.00 54.19 311 ALA A CA 1
ATOM 2320 C C . ALA A 1 311 ? -6.763 -36.049 36.265 1.00 54.19 311 ALA A C 1
ATOM 2322 O O . ALA A 1 311 ? -5.611 -36.443 36.435 1.00 54.19 311 ALA A O 1
ATOM 2323 N N . THR A 1 312 ? -7.59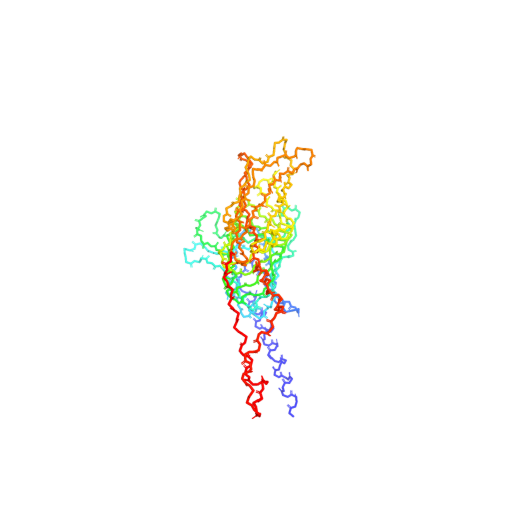2 -35.824 37.283 1.00 47.25 312 THR A N 1
ATOM 2324 C CA . THR A 1 312 ? -7.250 -36.119 38.679 1.00 47.25 312 THR A CA 1
ATOM 2325 C C . THR A 1 312 ? -7.489 -37.582 39.023 1.00 47.25 312 THR A C 1
ATOM 2327 O O . THR A 1 312 ? -6.815 -38.091 39.909 1.00 47.25 312 THR A O 1
ATOM 2330 N N . ASN A 1 313 ? -8.370 -38.267 38.285 1.00 49.56 313 ASN A N 1
ATOM 2331 C CA . ASN A 1 313 ? -8.657 -39.687 38.446 1.00 49.56 313 ASN A CA 1
ATOM 2332 C C . ASN A 1 313 ? -8.623 -40.387 37.084 1.00 49.56 313 ASN A C 1
ATOM 2334 O O . ASN A 1 313 ? -9.416 -40.074 36.196 1.00 49.56 313 ASN A O 1
ATOM 2338 N N . TYR A 1 314 ? -7.717 -41.350 36.940 1.00 48.91 314 TYR A N 1
ATOM 2339 C CA . TYR A 1 314 ? -7.844 -42.397 35.935 1.00 48.91 314 TYR A CA 1
ATOM 2340 C C . TYR A 1 314 ? -8.686 -43.499 36.570 1.00 48.91 314 TYR A C 1
ATOM 2342 O O . TYR A 1 314 ? -8.198 -44.193 37.460 1.00 48.91 314 TYR A O 1
ATOM 2350 N N . ASP A 1 315 ? -9.953 -43.617 36.174 1.00 46.56 315 ASP A N 1
ATOM 2351 C CA . ASP A 1 315 ? -10.780 -44.740 36.613 1.00 46.56 315 ASP A CA 1
ATOM 2352 C C . ASP A 1 315 ? -10.389 -45.960 35.773 1.00 46.56 315 ASP A C 1
ATOM 2354 O O . ASP A 1 315 ? -10.592 -45.996 34.557 1.00 46.56 315 ASP A O 1
ATOM 2358 N N . TYR A 1 316 ? -9.724 -46.918 36.411 1.00 47.16 316 TYR A N 1
ATOM 2359 C CA . TYR A 1 316 ? -9.366 -48.191 35.802 1.00 47.16 316 TYR A CA 1
ATOM 2360 C C . TYR A 1 316 ? -10.473 -49.195 36.127 1.00 47.16 316 TYR A C 1
ATOM 2362 O O . TYR A 1 316 ? -10.471 -49.783 37.207 1.00 47.16 316 TYR A O 1
ATOM 2370 N N . ASP A 1 317 ? -11.410 -49.406 35.197 1.00 48.66 317 ASP A N 1
ATOM 2371 C CA . ASP A 1 317 ? -12.356 -50.534 35.254 1.00 48.66 317 ASP A CA 1
ATOM 2372 C C . ASP A 1 317 ? -11.639 -51.822 34.821 1.00 48.66 317 ASP A C 1
ATOM 2374 O O . ASP A 1 317 ? -11.843 -52.383 33.743 1.00 48.66 317 ASP A O 1
ATOM 2378 N N . GLY A 1 318 ? -10.670 -52.228 35.636 1.00 45.03 318 GLY A N 1
ATOM 2379 C CA . GLY A 1 318 ? -9.945 -53.468 35.456 1.00 45.03 318 GLY A CA 1
ATOM 2380 C C . GLY A 1 318 ? -10.696 -54.624 36.081 1.00 45.03 318 GLY A C 1
ATOM 2381 O O . GLY A 1 318 ? -10.498 -54.918 37.257 1.00 45.03 318 GLY A O 1
ATOM 2382 N N . GLN A 1 319 ? -11.473 -55.348 35.282 1.00 46.78 319 GLN A N 1
ATOM 2383 C CA . GLN A 1 319 ? -11.667 -56.771 35.546 1.00 46.78 319 GLN A CA 1
ATOM 2384 C C . GLN A 1 319 ? -10.287 -57.443 35.473 1.00 46.78 319 GLN A C 1
ATOM 2386 O O . GLN A 1 319 ? -9.619 -57.374 34.439 1.00 46.78 319 GLN A O 1
ATOM 2391 N N . GLU A 1 320 ? -9.832 -58.058 36.568 1.00 43.19 320 GLU A N 1
ATOM 2392 C CA . GLU A 1 320 ? -8.597 -58.848 36.604 1.00 4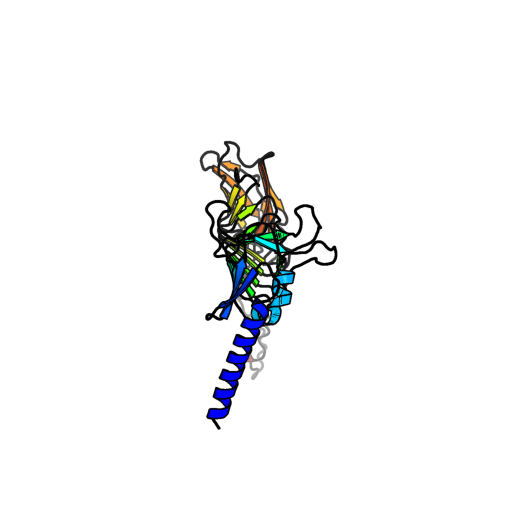3.19 320 GLU A CA 1
ATOM 2393 C C . GLU A 1 320 ? -8.689 -60.019 35.613 1.00 43.19 320 GLU A C 1
ATOM 2395 O O . GLU A 1 320 ? -9.155 -61.110 35.935 1.00 43.19 320 GLU A O 1
ATOM 2400 N N . HIS A 1 321 ? -8.208 -59.810 34.391 1.00 46.00 321 HIS A N 1
ATOM 2401 C CA . HIS A 1 321 ? -7.864 -60.889 33.478 1.00 46.00 321 HIS A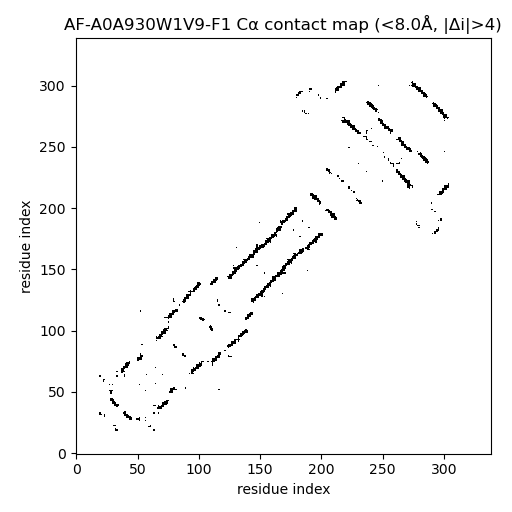 CA 1
ATOM 2402 C C . HIS A 1 321 ? -6.342 -60.954 33.357 1.00 46.00 321 HIS A C 1
ATOM 2404 O O . HIS A 1 321 ? -5.699 -60.078 32.778 1.00 46.00 321 HIS A O 1
ATOM 2410 N N . ASN A 1 322 ? -5.764 -62.017 33.925 1.00 44.94 322 ASN A N 1
ATOM 2411 C CA . ASN A 1 322 ? -4.354 -62.370 33.774 1.00 44.94 322 ASN A CA 1
ATOM 2412 C C . ASN A 1 322 ? -3.936 -62.306 32.291 1.00 44.94 322 ASN A C 1
ATOM 2414 O O . ASN A 1 322 ? -4.426 -63.090 31.480 1.00 44.94 322 ASN A O 1
ATOM 2418 N N . GLY A 1 323 ? -3.005 -61.404 31.959 1.00 50.25 323 GLY A N 1
ATOM 2419 C CA . GLY A 1 323 ? -2.321 -61.362 30.660 1.00 50.25 323 GLY A CA 1
ATOM 2420 C C . GLY A 1 323 ? -2.746 -60.269 29.671 1.00 50.25 323 GLY A C 1
ATOM 2421 O O . GLY A 1 323 ? -2.321 -60.334 28.521 1.00 50.25 323 GLY A O 1
ATOM 2422 N N . TYR A 1 324 ? -3.546 -59.274 30.071 1.00 47.53 324 TYR A N 1
ATOM 2423 C CA . TYR A 1 324 ? -3.937 -58.170 29.183 1.00 47.53 324 TYR A CA 1
ATOM 2424 C C . TYR A 1 324 ? -2.917 -57.013 29.220 1.00 47.53 324 TYR A C 1
ATOM 2426 O O . TYR A 1 324 ? -2.707 -56.392 30.261 1.00 47.53 324 TYR A O 1
ATOM 2434 N N . ASP A 1 325 ? -2.269 -56.724 28.087 1.00 48.41 325 ASP A N 1
ATOM 2435 C CA . ASP A 1 325 ? -1.340 -55.596 27.941 1.00 48.41 325 ASP A CA 1
ATOM 2436 C C . ASP A 1 325 ? -2.117 -54.275 27.798 1.00 48.41 325 ASP A C 1
ATOM 2438 O O . ASP A 1 325 ? -2.681 -53.943 26.753 1.00 48.41 325 ASP A O 1
ATOM 2442 N N . ILE A 1 326 ? -2.149 -53.518 28.890 1.00 47.84 326 ILE A N 1
ATOM 2443 C CA . ILE A 1 326 ? -2.836 -52.227 29.027 1.00 47.84 326 ILE A CA 1
ATOM 2444 C C . ILE A 1 326 ? -2.225 -51.118 28.157 1.00 47.84 326 ILE A C 1
ATOM 2446 O O . ILE A 1 326 ? -2.869 -50.090 27.943 1.00 47.84 326 ILE A O 1
ATOM 2450 N N . SER A 1 327 ? -1.012 -51.304 27.623 1.00 48.56 327 SER A N 1
ATOM 2451 C CA . SER A 1 327 ? -0.357 -50.294 26.781 1.00 48.56 327 SER A CA 1
ATOM 2452 C C . SER A 1 327 ? -1.016 -50.125 25.402 1.00 48.56 327 SER A C 1
ATOM 2454 O O . SER A 1 327 ? -0.850 -49.081 24.771 1.00 48.56 327 SER A O 1
ATOM 2456 N N . ALA A 1 328 ? -1.821 -51.100 24.960 1.00 45.75 328 ALA A N 1
ATOM 2457 C CA . ALA A 1 328 ? -2.480 -51.099 23.651 1.00 45.75 328 ALA A CA 1
ATOM 2458 C C . ALA A 1 328 ? -3.930 -50.564 23.653 1.00 45.75 328 ALA A C 1
ATOM 2460 O O . ALA A 1 328 ? -4.514 -50.393 22.582 1.00 45.75 328 ALA A O 1
ATOM 2461 N N . HIS A 1 329 ? -4.527 -50.299 24.824 1.00 42.97 329 HIS A N 1
ATOM 2462 C CA . HIS A 1 329 ? -5.974 -50.051 24.955 1.00 42.97 329 HIS A CA 1
ATOM 2463 C C . HIS A 1 329 ? -6.349 -48.826 25.803 1.00 42.97 329 HIS A C 1
ATOM 2465 O O . HIS A 1 329 ? -7.459 -48.746 26.330 1.00 42.97 329 HIS A O 1
ATOM 2471 N N . LEU A 1 330 ? -5.464 -47.832 25.907 1.00 43.34 330 LEU A N 1
ATOM 2472 C CA . LEU A 1 330 ? -5.796 -46.564 26.555 1.00 43.34 330 LEU A CA 1
ATOM 2473 C C . LEU A 1 330 ? -6.643 -45.681 25.615 1.00 43.34 330 LEU A C 1
ATOM 2475 O O . LEU A 1 330 ? -6.132 -44.791 24.939 1.00 43.34 330 LEU A O 1
ATOM 2479 N N . ASN A 1 331 ? -7.955 -45.917 25.563 1.00 43.81 331 ASN A N 1
ATOM 2480 C CA . ASN A 1 331 ? -8.886 -44.974 24.943 1.00 43.81 331 ASN A CA 1
ATOM 2481 C C . ASN A 1 331 ? -9.217 -43.862 25.944 1.00 43.81 331 ASN A C 1
ATOM 2483 O O . ASN A 1 331 ? -10.098 -44.005 26.788 1.00 43.81 331 ASN A O 1
ATOM 2487 N N . VAL A 1 332 ? -8.516 -42.732 25.839 1.00 46.62 332 VAL A N 1
ATOM 2488 C CA . VAL A 1 332 ? -8.878 -41.512 26.570 1.00 46.62 332 VAL A CA 1
ATOM 2489 C C . VAL A 1 332 ? -10.098 -40.888 25.890 1.00 46.62 332 VAL A C 1
ATOM 2491 O O . VAL A 1 332 ? -9.977 -40.217 24.865 1.00 46.62 332 VAL A O 1
ATOM 2494 N N . ALA A 1 333 ? -11.287 -41.113 26.448 1.00 46.00 333 ALA A N 1
ATOM 2495 C CA . ALA A 1 333 ? -12.497 -40.404 26.045 1.00 46.00 333 ALA A CA 1
ATOM 2496 C C . ALA A 1 333 ? -12.570 -39.057 26.783 1.00 46.00 333 ALA A C 1
ATOM 2498 O O . ALA A 1 333 ? -12.819 -39.007 27.986 1.00 46.00 333 ALA A O 1
ATOM 2499 N N . ILE A 1 334 ? -12.350 -37.953 26.064 1.00 47.56 334 ILE A N 1
ATOM 2500 C CA . ILE A 1 334 ? -12.548 -36.601 26.600 1.00 47.56 334 ILE A CA 1
ATOM 2501 C C . ILE A 1 334 ? -14.020 -36.230 26.399 1.00 47.56 334 ILE A C 1
ATOM 2503 O O . ILE A 1 334 ? -14.400 -35.724 25.346 1.00 47.56 334 ILE A O 1
ATOM 2507 N N . ASN A 1 335 ? -14.849 -36.485 27.411 1.00 37.44 335 ASN A N 1
ATOM 2508 C CA . ASN A 1 335 ? -16.224 -35.991 27.455 1.00 37.44 335 ASN A CA 1
ATOM 2509 C C . ASN A 1 335 ? -16.266 -34.705 28.283 1.00 37.44 335 ASN A C 1
ATOM 2511 O O . ASN A 1 335 ? -16.235 -34.745 29.511 1.00 37.44 335 ASN A O 1
ATOM 2515 N N . GLY A 1 336 ? -16.331 -33.562 27.606 1.00 39.28 336 GLY A N 1
ATOM 2516 C CA . GLY A 1 336 ? -16.541 -32.260 28.230 1.00 39.28 336 GLY A CA 1
ATOM 2517 C C . GLY A 1 336 ? -17.531 -31.438 27.417 1.00 39.28 336 GLY A C 1
ATOM 2518 O O . GLY A 1 336 ? -17.422 -31.365 26.193 1.00 39.28 336 GLY A O 1
ATOM 2519 N N . THR A 1 337 ? -18.507 -30.836 28.092 1.00 35.53 337 THR A N 1
ATOM 2520 C CA . THR A 1 337 ? -19.437 -29.885 27.478 1.00 35.53 337 THR A CA 1
ATOM 2521 C C . THR A 1 337 ? -18.736 -28.540 27.329 1.00 35.53 337 THR A C 1
ATOM 2523 O O . THR A 1 337 ? -18.162 -28.029 28.290 1.00 35.53 337 THR A O 1
ATOM 2526 N N . ILE A 1 338 ? -18.780 -27.980 26.121 1.00 37.66 338 ILE A N 1
ATOM 2527 C CA . ILE A 1 338 ? -18.318 -26.620 25.832 1.00 37.66 338 ILE A CA 1
ATOM 2528 C C . ILE A 1 338 ? -19.247 -25.661 26.591 1.00 37.66 338 ILE A C 1
ATOM 2530 O O . ILE A 1 338 ? -20.456 -25.690 26.353 1.00 37.66 338 ILE A O 1
ATOM 2534 N N . ALA A 1 339 ? -18.695 -24.883 27.524 1.00 38.25 339 ALA A N 1
ATOM 2535 C CA . ALA A 1 339 ? -19.393 -23.790 28.203 1.00 38.25 339 ALA A CA 1
ATOM 2536 C C . ALA A 1 339 ? -19.148 -22.470 27.469 1.00 38.25 339 ALA A C 1
ATOM 2538 O O . ALA A 1 339 ? -17.997 -22.267 27.015 1.00 38.25 339 ALA A O 1
#

InterPro domains:
  IPR013783 Immunoglobulin-like fold [G3DSA:2.60.40.10] (195-297)

Organism: NCBI:txid1383

Radius of gyration: 28.21 Å; Cα contacts (8 Å, |Δi|>4): 786; chains: 1; bounding box: 56×86×72 Å

Nearest PDB structures (foldseek):
  7sqc-assembly1_M1  TM=5.094E-01  e=2.694E-02  Chlamydomonas reinhardtii
  7n6g-assembly1_3J  TM=5.595E-01  e=7.173E-02  Chlamydomonas reinhardtii
  9ii9-assembly1_A  TM=5.545E-01  e=2.602E-01  Homo sapiens
  7kob-assembly1_A  TM=2.189E-01  e=9.442E-01  Escherichia coli CFT073

Mean predicted aligned error: 13.01 Å

Foldseek 3Di:
DPPVVVVVVVVVVVVVQVVQVVLQPDDDQWRWHQDPVLEIETEGNDDDDDADAPVVVCVSRVVSHLRGQEYEYQYQEHEQADPDLPRAEDEDDLSHAYYEYPHADPPSHWAYEYYYDDPPDPDGYEYEHDANRHHEHERHEYPDEYEYADNHEYEYEQYEAAAEYEFAYEYEDEPYEYEQDEHDYDQNGHYWYAQYWYFYPVRPWIFGDRILEDEEAEAQDKDKDKDKTATDDDQDAWPAKDKPQPAPQKDKAGWDADSVRRIIIIMITGHHHDWDFQRFIWIWTHDDPGGIYTYTHGYGYHYHDDPDPPCPDDDDPDPDDPPDDPVVDPDDDDDDDDD

pLDDT: mean 76.89, std 19.71, range [35.53, 98.62]